Protein AF-0000000069867790 (afdb_homodimer)

pLDDT: mean 96.67, std 2.91, range [87.06, 98.94]

Foldseek 3Di:
DDPVLLVLLLVLLVLLLVQLCCQAVVVLDPVVCVVQVNDSVVSPDPVNSVVSNVVSVVSNVLSVQSVCLCPPDPNNLVSNLVSLVVQQVVQVVCCVPGNVCSNCSGNVSSVVSNVVSVD/DDPVLLVLLLVLLVLLLVQLCCQAVVVLDPVNCVVQVNDSVVSPDPVNSVVSNVVSVVSNVLSVQSVCLCPPDPNNLVSNLVSLVVQQVVQVVCCVPGNVCSNCSGNVSSVVSNVVSVD

Nearest PDB structures (foldseek):
  8e12-assembly1_C  TM=3.110E-01  e=3.728E+00  synthetic construct
  6xr1-assembly1_A  TM=2.669E-01  e=6.139E+00  synthetic construct
  8e12-assembly1_C  TM=3.112E-01  e=3.260E+00  synthetic construct
  6xr1-assembly1_A  TM=2.671E-01  e=4.853E+00  synthetic construct

Structure (mmCIF, N/CA/C/O backbone):
data_AF-0000000069867790-model_v1
#
loop_
_entity.id
_entity.type
_entity.pdbx_description
1 polymer 'Membrane protein, putative'
#
loop_
_atom_site.group_PDB
_atom_site.id
_atom_site.type_symbol
_atom_site.label_atom_id
_atom_site.label_alt_id
_atom_site.label_comp_id
_atom_site.label_asym_id
_atom_site.label_entity_id
_atom_site.label_seq_id
_atom_site.pdbx_PDB_ins_code
_atom_site.Cartn_x
_atom_site.Cartn_y
_atom_site.Cartn_z
_atom_site.occupancy
_atom_site.B_iso_or_equiv
_atom_site.auth_seq_id
_atom_site.auth_comp_id
_atom_site.auth_asym_id
_atom_site.auth_atom_id
_atom_site.pdbx_PDB_model_num
ATOM 1 N N . MET A 1 1 ? -11.719 -21.547 -5.266 1 91.75 1 MET A N 1
ATOM 2 C CA . MET A 1 1 ? -12.32 -20.719 -4.227 1 91.75 1 MET A CA 1
ATOM 3 C C . MET A 1 1 ? -13.836 -20.891 -4.203 1 91.75 1 MET A C 1
ATOM 5 O O . MET A 1 1 ? -14.469 -21 -5.258 1 91.75 1 MET A O 1
ATOM 9 N N . THR A 1 2 ? -14.391 -20.953 -3.018 1 96.12 2 THR A N 1
ATOM 10 C CA . THR A 1 2 ? -15.836 -21.109 -2.904 1 96.12 2 THR A CA 1
ATOM 11 C C . THR A 1 2 ? -16.547 -19.828 -3.316 1 96.12 2 THR A C 1
ATOM 13 O O . THR A 1 2 ? -15.93 -18.766 -3.428 1 96.12 2 THR A O 1
ATOM 16 N N . LEU A 1 3 ? -17.797 -19.984 -3.57 1 97.25 3 LEU A N 1
ATOM 17 C CA . LEU A 1 3 ? -18.594 -18.828 -3.945 1 97.25 3 LEU A CA 1
ATOM 18 C C . LEU A 1 3 ? -18.609 -17.797 -2.824 1 97.25 3 LEU A C 1
ATOM 20 O O . LEU A 1 3 ? -18.5 -16.594 -3.076 1 97.25 3 LEU A O 1
ATOM 24 N N . ILE A 1 4 ? -18.781 -18.25 -1.578 1 97.62 4 ILE A N 1
ATOM 25 C CA . ILE A 1 4 ? -18.844 -17.359 -0.428 1 97.62 4 ILE A CA 1
ATOM 26 C C . ILE A 1 4 ? -17.516 -16.594 -0.317 1 97.62 4 ILE A C 1
ATOM 28 O O . ILE A 1 4 ? -17.516 -15.375 -0.094 1 97.62 4 ILE A O 1
ATOM 32 N N . SER A 1 5 ? -16.359 -17.312 -0.462 1 98.38 5 SER A N 1
ATOM 33 C CA . SER A 1 5 ? -15.07 -16.641 -0.399 1 98.38 5 SER A CA 1
ATOM 34 C C . SER A 1 5 ? -14.922 -15.625 -1.523 1 98.38 5 SER A C 1
ATOM 36 O O . SER A 1 5 ? -14.398 -14.523 -1.31 1 98.38 5 SER A O 1
ATOM 38 N N . THR A 1 6 ? -15.422 -16.016 -2.689 1 98.69 6 THR A N 1
ATOM 39 C CA . THR A 1 6 ? -15.344 -15.117 -3.838 1 98.69 6 THR A CA 1
ATOM 40 C C . THR A 1 6 ? -16.141 -13.836 -3.576 1 98.69 6 THR A C 1
ATOM 42 O O . THR A 1 6 ? -15.656 -12.742 -3.859 1 98.69 6 THR A O 1
ATOM 45 N N . ILE A 1 7 ? -17.281 -13.984 -3.047 1 98.75 7 ILE A N 1
ATOM 46 C CA . ILE A 1 7 ? -18.141 -12.844 -2.748 1 98.75 7 ILE A CA 1
ATOM 47 C C . ILE A 1 7 ? -17.484 -11.969 -1.676 1 98.75 7 ILE A C 1
ATOM 49 O O . ILE A 1 7 ? -17.422 -10.75 -1.811 1 98.75 7 ILE A O 1
ATOM 53 N N . LEU A 1 8 ? -16.984 -12.602 -0.625 1 98.75 8 LEU A N 1
ATOM 54 C CA . LEU A 1 8 ? -16.359 -11.867 0.471 1 98.75 8 LEU A CA 1
ATOM 55 C C . LEU A 1 8 ? -15.141 -11.086 -0.018 1 98.75 8 LEU A C 1
ATOM 57 O O . LEU A 1 8 ? -14.984 -9.906 0.312 1 98.75 8 LEU A O 1
ATOM 61 N N . VAL A 1 9 ? -14.297 -11.703 -0.807 1 98.88 9 VAL A N 1
ATOM 62 C CA . VAL A 1 9 ? -13.102 -11.031 -1.307 1 98.88 9 VAL A CA 1
ATOM 63 C C . VAL A 1 9 ? -13.508 -9.891 -2.234 1 98.88 9 VAL A C 1
ATOM 65 O O . VAL A 1 9 ? -12.891 -8.82 -2.211 1 98.88 9 VAL A O 1
ATOM 68 N N . THR A 1 10 ? -14.562 -10.102 -3.02 1 98.94 10 THR A N 1
ATOM 69 C CA . THR A 1 10 ? -15.055 -9.039 -3.891 1 98.94 10 THR A CA 1
ATOM 70 C C . THR A 1 10 ? -15.555 -7.859 -3.068 1 98.94 10 THR A C 1
ATOM 72 O O . THR A 1 10 ? -15.328 -6.703 -3.432 1 98.94 10 THR A O 1
ATOM 75 N N . LEU A 1 11 ? -16.188 -8.141 -1.947 1 98.81 11 LEU A N 1
ATOM 76 C CA . LEU A 1 11 ? -16.672 -7.078 -1.066 1 98.81 11 LEU A CA 1
ATOM 77 C C . LEU A 1 11 ? -15.5 -6.328 -0.437 1 98.81 11 LEU A C 1
ATOM 79 O O . LEU A 1 11 ? -15.57 -5.113 -0.235 1 98.81 11 LEU A O 1
ATOM 83 N N . VAL A 1 12 ? -14.453 -7.031 -0.09 1 98.88 12 VAL A N 1
ATOM 84 C CA . VAL A 1 12 ? -13.258 -6.363 0.409 1 98.88 12 VAL A CA 1
ATOM 85 C C . VAL A 1 12 ? -12.711 -5.418 -0.656 1 98.88 12 VAL A C 1
ATOM 87 O O . VAL A 1 12 ? -12.336 -4.281 -0.352 1 98.88 12 VAL A O 1
ATOM 90 N N . ALA A 1 13 ? -12.711 -5.883 -1.913 1 98.94 13 ALA A N 1
ATOM 91 C CA . ALA A 1 13 ? -12.234 -5.023 -2.996 1 98.94 13 ALA A CA 1
ATOM 92 C C . ALA A 1 13 ? -13.078 -3.758 -3.1 1 98.94 13 ALA A C 1
ATOM 94 O O . ALA A 1 13 ? -12.547 -2.654 -3.227 1 98.94 13 ALA A O 1
ATOM 95 N N . VAL A 1 14 ? -14.367 -3.906 -3.002 1 98.81 14 VAL A N 1
ATOM 96 C CA . VAL A 1 14 ? -15.273 -2.768 -3.064 1 98.81 14 VAL A CA 1
ATOM 97 C C . VAL A 1 14 ? -14.992 -1.813 -1.907 1 98.81 14 VAL A C 1
ATOM 99 O O . VAL A 1 14 ? -14.977 -0.594 -2.09 1 98.81 14 VAL A O 1
ATOM 102 N N . GLU A 1 15 ? -14.82 -2.355 -0.759 1 98.56 15 GLU A N 1
ATOM 103 C CA . GLU A 1 15 ? -14.469 -1.553 0.408 1 98.56 15 GLU A CA 1
ATOM 104 C C . GLU A 1 15 ? -13.203 -0.734 0.152 1 98.56 15 GLU A C 1
ATOM 106 O O . GLU A 1 15 ? -13.148 0.449 0.491 1 98.56 15 GLU A O 1
ATOM 111 N N . PHE A 1 16 ? -12.242 -1.275 -0.479 1 98.81 16 PHE A N 1
ATOM 112 C CA . PHE A 1 16 ? -10.969 -0.598 -0.684 1 98.81 16 PHE A CA 1
ATOM 113 C C . PHE A 1 16 ? -11.078 0.423 -1.811 1 98.81 16 PHE A C 1
ATOM 115 O O . PHE A 1 16 ? -10.391 1.449 -1.79 1 98.81 16 PHE A O 1
ATOM 122 N N . PHE A 1 17 ? -11.938 0.194 -2.783 1 98.81 17 PHE A N 1
ATOM 123 C CA . PHE A 1 17 ? -12.219 1.241 -3.758 1 98.81 17 PHE A CA 1
ATOM 124 C C . PHE A 1 17 ? -12.922 2.42 -3.098 1 98.81 17 PHE A C 1
ATOM 126 O O . PHE A 1 17 ? -12.688 3.574 -3.457 1 98.81 17 PHE A O 1
ATOM 133 N N . TYR A 1 18 ? -13.781 2.107 -2.15 1 98.5 18 TYR A N 1
ATOM 134 C CA . TYR A 1 18 ? -14.453 3.178 -1.422 1 98.5 18 TYR A CA 1
ATOM 135 C C . TYR A 1 18 ? -13.461 3.979 -0.588 1 98.5 18 TYR A C 1
ATOM 137 O O . TYR A 1 18 ? -13.508 5.211 -0.563 1 98.5 18 TYR A O 1
ATOM 145 N N . ILE A 1 19 ? -12.562 3.254 0.035 1 97.5 19 ILE A N 1
ATOM 146 C CA . ILE A 1 19 ? -11.539 3.91 0.84 1 97.5 19 ILE A CA 1
ATOM 147 C C . ILE A 1 19 ? -10.656 4.773 -0.055 1 97.5 19 ILE A C 1
ATOM 149 O O . ILE A 1 19 ? -10.312 5.902 0.304 1 97.5 19 ILE A O 1
ATOM 153 N N . MET A 1 20 ? -10.32 4.258 -1.171 1 98.62 20 MET A N 1
ATOM 154 C CA . MET A 1 20 ? -9.562 5.059 -2.125 1 98.62 20 MET A CA 1
ATOM 155 C C . MET A 1 20 ? -10.336 6.312 -2.521 1 98.62 20 MET A C 1
ATOM 157 O O . MET A 1 20 ? -9.766 7.398 -2.627 1 98.62 20 MET A O 1
ATOM 161 N N . TYR A 1 21 ? -11.648 6.164 -2.787 1 98.69 21 TYR A N 1
ATOM 162 C CA . TYR A 1 21 ? -12.484 7.305 -3.135 1 98.69 21 TYR A CA 1
ATOM 163 C C . TYR A 1 21 ? -12.422 8.375 -2.055 1 98.69 21 TYR A C 1
ATOM 165 O O . TYR A 1 21 ? -12.227 9.555 -2.355 1 98.69 21 TYR A O 1
ATOM 173 N N . LEU A 1 22 ? -12.516 8.031 -0.839 1 97.56 22 LEU A N 1
ATOM 174 C CA . LEU A 1 22 ? -12.484 8.977 0.27 1 97.56 22 LEU A CA 1
ATOM 175 C C . LEU A 1 22 ? -11.117 9.648 0.377 1 97.56 22 LEU A C 1
ATOM 177 O O . LEU A 1 22 ? -11.031 10.867 0.522 1 97.56 22 LEU A O 1
ATOM 181 N N . GLU A 1 23 ? -10.055 8.859 0.22 1 97.75 23 GLU A N 1
ATOM 182 C CA . GLU A 1 23 ? -8.703 9.359 0.46 1 97.75 23 GLU A CA 1
ATOM 183 C C . GLU A 1 23 ? -8.195 10.164 -0.729 1 97.75 23 GLU A C 1
ATOM 185 O O . GLU A 1 23 ? -7.527 11.188 -0.55 1 97.75 23 GLU A O 1
ATOM 190 N N . THR A 1 24 ? -8.57 9.734 -1.915 1 98.31 24 THR A N 1
ATOM 191 C CA . THR A 1 24 ? -7.914 10.281 -3.094 1 98.31 24 THR A CA 1
ATOM 192 C C . THR A 1 24 ? -8.828 11.281 -3.807 1 98.31 24 THR A C 1
ATOM 194 O O . THR A 1 24 ? -8.352 12.281 -4.355 1 98.31 24 THR A O 1
ATOM 197 N N . ILE A 1 25 ? -10.125 11.023 -3.797 1 98.44 25 ILE A N 1
ATOM 198 C CA . ILE A 1 25 ? -11.031 11.836 -4.598 1 98.44 25 ILE A CA 1
ATOM 199 C C . ILE A 1 25 ? -11.625 12.945 -3.734 1 98.44 25 ILE A C 1
ATOM 201 O O . ILE A 1 25 ? -11.688 14.102 -4.16 1 98.44 25 ILE A O 1
ATOM 205 N N . VAL A 1 26 ? -12.039 12.672 -2.488 1 98.19 26 VAL A N 1
ATOM 206 C CA . VAL A 1 26 ? -12.641 13.688 -1.629 1 98.19 26 VAL A CA 1
ATOM 207 C C . VAL A 1 26 ? -11.961 13.68 -0.263 1 98.19 26 VAL A C 1
ATOM 209 O O . VAL A 1 26 ? -12.625 13.602 0.771 1 98.19 26 VAL A O 1
ATOM 212 N N . PRO A 1 27 ? -10.664 13.891 -0.237 1 97 27 PRO A N 1
ATOM 213 C CA . PRO A 1 27 ? -9.891 13.727 0.995 1 97 27 PRO A CA 1
ATOM 214 C C . PRO A 1 27 ? -10.273 14.734 2.074 1 97 27 PRO A C 1
ATOM 216 O O . PRO A 1 27 ? -9.969 14.531 3.252 1 97 27 PRO A O 1
ATOM 219 N N . THR A 1 28 ? -11.047 15.812 1.771 1 97.44 28 THR A N 1
ATOM 220 C CA . THR A 1 28 ? -11.344 16.844 2.756 1 97.44 28 THR A CA 1
ATOM 221 C C . THR A 1 28 ? -12.828 16.875 3.096 1 97.44 28 THR A C 1
ATOM 223 O O . THR A 1 28 ? -13.312 17.812 3.732 1 97.44 28 THR A O 1
ATOM 226 N N . SER A 1 29 ? -13.484 15.891 2.699 1 97.06 29 SER A N 1
ATOM 227 C CA . SER A 1 29 ? -14.93 15.844 2.92 1 97.06 29 SER A CA 1
ATOM 228 C C . SER A 1 29 ? -15.258 15.555 4.379 1 97.06 29 SER A C 1
ATOM 230 O O . SER A 1 29 ? -14.398 15.078 5.129 1 97.06 29 SER A O 1
ATOM 232 N N . GLU A 1 30 ? -16.516 15.812 4.746 1 96.88 30 GLU A N 1
ATOM 233 C CA . GLU A 1 30 ? -17 15.484 6.086 1 96.88 30 GLU A CA 1
ATOM 234 C C . GLU A 1 30 ? -16.984 13.977 6.324 1 96.88 30 GLU A C 1
ATOM 236 O O . GLU A 1 30 ? -16.688 13.523 7.434 1 96.88 30 GLU A O 1
ATOM 241 N N . THR A 1 31 ? -17.297 13.258 5.305 1 96.12 31 THR A N 1
ATOM 242 C CA . THR A 1 31 ? -17.312 11.805 5.422 1 96.12 31 THR A CA 1
ATOM 243 C C . THR A 1 31 ? -15.898 11.281 5.695 1 96.12 31 THR A C 1
ATOM 245 O O . THR A 1 31 ? -15.711 10.43 6.57 1 96.12 31 THR A O 1
ATOM 248 N N . THR A 1 32 ? -14.93 11.797 4.902 1 95.62 32 THR A N 1
ATOM 249 C CA . THR A 1 32 ? -13.547 11.391 5.121 1 95.62 32 THR A CA 1
ATOM 250 C C . THR A 1 32 ? -13.109 11.711 6.551 1 95.62 32 THR A C 1
ATOM 252 O O . THR A 1 32 ? -12.516 10.867 7.223 1 95.62 32 THR A O 1
ATOM 255 N N . SER A 1 33 ? -13.422 12.914 7 1 95.81 33 SER A N 1
ATOM 256 C CA . SER A 1 33 ? -13.109 13.344 8.359 1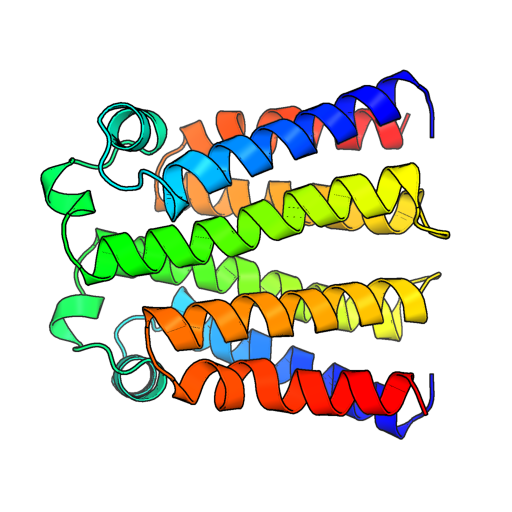 95.81 33 SER A CA 1
ATOM 257 C C . SER A 1 33 ? -13.703 12.383 9.391 1 95.81 33 SER A C 1
ATOM 259 O O . SER A 1 33 ? -13.023 11.984 10.336 1 95.81 33 SER A O 1
ATOM 261 N N . ARG A 1 34 ? -14.875 11.961 9.188 1 93.31 34 ARG A N 1
ATOM 262 C CA . ARG A 1 34 ? -15.57 11.094 10.133 1 93.31 34 ARG A CA 1
ATOM 263 C C . ARG A 1 34 ? -14.984 9.688 10.125 1 93.31 34 ARG A C 1
ATOM 265 O O . ARG A 1 34 ? -14.719 9.109 11.18 1 93.31 34 ARG A O 1
ATOM 272 N N . VAL A 1 35 ? -14.734 9.203 8.969 1 90.88 35 VAL A N 1
ATOM 273 C CA . VAL A 1 35 ? -14.297 7.824 8.805 1 90.88 35 VAL A CA 1
ATOM 274 C C . VAL A 1 35 ? -12.883 7.656 9.359 1 90.88 35 VAL A C 1
ATOM 276 O O . VAL A 1 35 ? -12.57 6.652 10 1 90.88 35 VAL A O 1
ATOM 279 N N . PHE A 1 36 ? -12.094 8.672 9.148 1 91.5 36 PHE A N 1
ATOM 280 C CA . PHE A 1 36 ? -10.695 8.523 9.531 1 91.5 36 PHE A CA 1
ATOM 281 C C . PHE A 1 36 ? -10.406 9.273 10.828 1 91.5 36 PHE A C 1
ATOM 283 O O . PHE A 1 36 ? -9.266 9.281 11.305 1 91.5 36 PHE A O 1
ATOM 290 N N . LYS A 1 37 ? -11.445 9.945 11.312 1 91.62 37 LYS A N 1
ATOM 291 C CA . LYS A 1 37 ? -11.344 10.664 12.578 1 91.62 37 LYS A CA 1
ATOM 292 C C . LYS A 1 37 ? -10.227 11.703 12.539 1 91.62 37 LYS A C 1
ATOM 294 O O . LYS A 1 37 ? -9.383 11.75 13.438 1 91.62 37 LYS A O 1
ATOM 299 N N . MET A 1 38 ? -10.18 12.453 11.516 1 92.06 38 MET A N 1
ATOM 300 C CA . MET A 1 38 ? -9.25 13.562 11.336 1 92.06 38 MET A CA 1
ATOM 301 C C . MET A 1 38 ? -10 14.875 11.109 1 92.06 38 MET A C 1
ATOM 303 O O . MET A 1 38 ? -10.977 14.906 10.352 1 92.06 38 MET A O 1
ATOM 307 N N . ASP A 1 39 ? -9.57 15.852 11.844 1 94.44 39 ASP A N 1
ATOM 308 C CA . ASP A 1 39 ? -10.227 17.156 11.695 1 94.44 39 ASP A CA 1
ATOM 309 C C . ASP A 1 39 ? -10.156 17.641 10.25 1 94.44 39 ASP A C 1
ATOM 311 O O . ASP A 1 39 ? -9.125 17.5 9.586 1 94.44 39 ASP A O 1
ATOM 315 N N . ARG A 1 40 ? -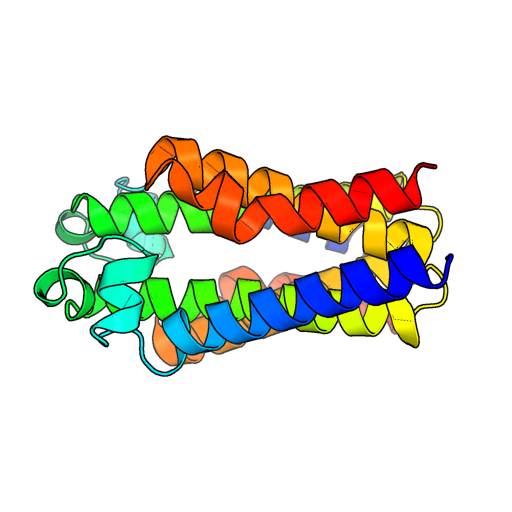11.133 18.25 9.812 1 95.25 40 ARG A N 1
ATOM 316 C CA . ARG A 1 40 ? -11.203 18.734 8.438 1 95.25 40 ARG A CA 1
ATOM 317 C C . ARG A 1 40 ? -10.117 19.766 8.156 1 95.25 40 ARG A C 1
ATOM 319 O O . ARG A 1 40 ? -9.57 19.812 7.051 1 95.25 40 ARG A O 1
ATOM 326 N N . GLN A 1 41 ? -9.898 20.562 9.133 1 95.62 41 GLN A N 1
ATOM 327 C CA . GLN A 1 41 ? -8.844 21.562 8.969 1 95.62 41 GLN A CA 1
ATOM 328 C C . GLN A 1 41 ? -7.492 20.891 8.75 1 95.62 41 GLN A C 1
ATOM 330 O O . GLN A 1 41 ? -6.688 21.359 7.938 1 95.62 41 GLN A O 1
ATOM 335 N N . GLU A 1 42 ? -7.309 19.859 9.453 1 95.56 42 GLU A N 1
ATOM 336 C CA . GLU A 1 42 ? -6.074 19.094 9.289 1 95.56 42 GLU A CA 1
ATOM 337 C C . GLU A 1 42 ? -6.004 18.438 7.914 1 95.56 42 GLU A C 1
ATOM 339 O O . GLU A 1 42 ? -4.949 18.422 7.281 1 95.56 42 GLU A O 1
ATOM 344 N N . LEU A 1 43 ? -7.094 17.906 7.453 1 96.19 43 LEU A N 1
ATOM 345 C CA . LEU A 1 43 ? -7.164 17.25 6.156 1 96.19 43 LEU A CA 1
ATOM 346 C C . LEU A 1 43 ? -6.871 18.234 5.023 1 96.19 43 LEU A C 1
ATOM 348 O O . LEU A 1 43 ? -6.453 17.828 3.938 1 96.19 43 LEU A O 1
ATOM 352 N N . GLN A 1 44 ? -7.039 19.484 5.289 1 96.56 44 GLN A N 1
ATOM 353 C CA . GLN A 1 44 ? -6.867 20.5 4.258 1 96.56 44 GLN A CA 1
ATOM 354 C C . GLN A 1 44 ? -5.406 20.922 4.141 1 96.56 44 GLN A C 1
ATOM 356 O O . GLN A 1 44 ? -5.02 21.578 3.168 1 96.56 44 GLN A O 1
ATOM 361 N N . AR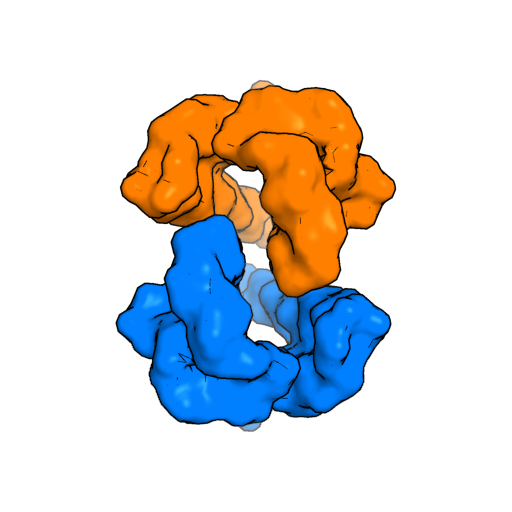G A 1 45 ? -4.656 20.531 5.098 1 95.12 45 ARG A N 1
ATOM 362 C CA . ARG A 1 45 ? -3.229 20.812 4.984 1 95.12 45 ARG A CA 1
ATOM 363 C C . ARG A 1 45 ? -2.623 20.078 3.785 1 95.12 45 ARG A C 1
ATOM 365 O O . ARG A 1 45 ? -2.859 18.891 3.588 1 95.12 45 ARG A O 1
ATOM 372 N N . LYS A 1 46 ? -1.82 20.766 3.086 1 95.12 46 LYS A N 1
ATOM 373 C CA . LYS A 1 46 ? -1.336 20.266 1.8 1 95.12 46 LYS A CA 1
ATOM 374 C C . LYS A 1 46 ? -0.584 18.953 1.961 1 95.12 46 LYS A C 1
ATOM 376 O O . LYS A 1 46 ? -0.814 18 1.207 1 95.12 46 LYS A O 1
ATOM 381 N N . SER A 1 47 ? 0.293 18.828 2.938 1 95.06 47 SER A N 1
ATOM 382 C CA . SER A 1 47 ? 1.066 17.609 3.15 1 95.06 47 SER A CA 1
ATOM 383 C C . SER A 1 47 ? 0.166 16.453 3.555 1 95.06 47 SER A C 1
ATOM 385 O O . SER A 1 47 ? 0.344 15.328 3.08 1 95.06 47 SER A O 1
ATOM 387 N N . VAL A 1 48 ? -0.808 16.766 4.355 1 96.44 48 VAL A N 1
ATOM 388 C CA . VAL A 1 48 ? -1.712 15.727 4.84 1 96.44 48 VAL A CA 1
ATOM 389 C C . VAL A 1 48 ? -2.568 15.211 3.684 1 96.44 48 VAL A C 1
ATOM 391 O O . VAL A 1 48 ? -2.674 14 3.475 1 96.44 48 VAL A O 1
ATOM 394 N N . THR A 1 49 ? -3.07 16.141 2.93 1 96.81 49 THR A N 1
ATOM 395 C CA . THR A 1 49 ? -3.92 15.758 1.809 1 96.81 49 THR A CA 1
ATOM 396 C C . THR A 1 49 ? -3.129 14.953 0.785 1 96.81 49 THR A C 1
ATOM 398 O O . THR A 1 49 ? -3.627 13.961 0.249 1 96.81 49 THR A O 1
ATOM 401 N N . THR A 1 50 ? -1.953 15.344 0.535 1 95.94 50 THR A N 1
ATOM 402 C CA . THR A 1 50 ? -1.113 14.641 -0.43 1 95.94 50 THR A CA 1
ATOM 403 C C . THR A 1 50 ? -0.816 13.219 0.045 1 95.94 50 THR A C 1
ATOM 405 O O . THR A 1 50 ? -0.917 12.266 -0.73 1 95.94 50 THR A O 1
ATOM 408 N N . LEU A 1 51 ? -0.465 13.109 1.324 1 95.5 51 LEU A N 1
ATOM 409 C CA . LEU A 1 51 ? -0.178 11.789 1.879 1 95.5 51 LEU A CA 1
ATOM 410 C C . LEU A 1 51 ? -1.425 10.906 1.867 1 95.5 51 LEU A C 1
ATOM 412 O O . LEU A 1 51 ? -1.34 9.703 1.609 1 95.5 51 LEU A O 1
ATOM 416 N N . PHE A 1 52 ? -2.553 11.555 2.094 1 96.12 52 PHE A N 1
ATOM 417 C CA . PHE A 1 52 ? -3.818 10.828 2.057 1 96.12 52 PHE A CA 1
ATOM 418 C C . PHE A 1 52 ? -4.121 10.336 0.647 1 96.12 52 PHE A C 1
ATOM 420 O O . PHE A 1 52 ? -4.512 9.18 0.459 1 96.12 52 PHE A O 1
ATOM 427 N N . LYS A 1 53 ? -3.945 11.195 -0.247 1 97 53 LYS A N 1
ATOM 428 C CA . LYS A 1 53 ? -4.195 10.828 -1.637 1 97 53 LYS A CA 1
ATOM 429 C C . LYS A 1 53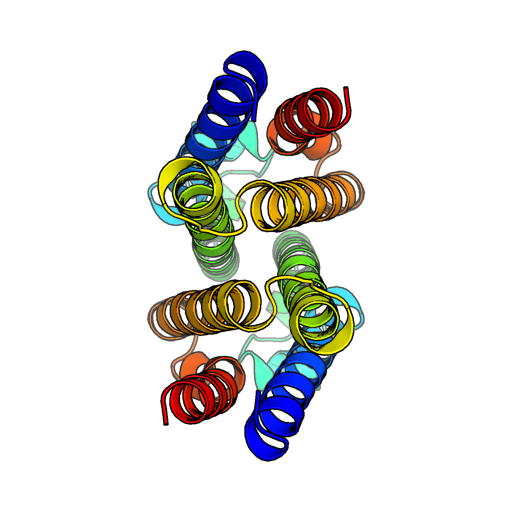 ? -3.289 9.68 -2.074 1 97 53 LYS A C 1
ATOM 431 O O . LYS A 1 53 ? -3.738 8.742 -2.742 1 97 53 LYS A O 1
ATOM 436 N N . ASN A 1 54 ? -2.035 9.742 -1.645 1 96.94 54 ASN A N 1
ATOM 437 C CA . ASN A 1 54 ? -1.09 8.68 -1.968 1 96.94 54 ASN A CA 1
ATOM 438 C C . ASN A 1 54 ? -1.501 7.355 -1.333 1 96.94 54 ASN A C 1
ATOM 440 O O . ASN A 1 54 ? -1.467 6.309 -1.987 1 96.94 54 ASN A O 1
ATOM 444 N N . GLN A 1 55 ? -1.901 7.371 -0.14 1 97.19 55 GLN A N 1
ATOM 445 C CA . GLN A 1 55 ? -2.361 6.176 0.558 1 97.19 55 GLN A CA 1
ATOM 446 C C . GLN A 1 55 ? -3.592 5.582 -0.122 1 97.19 55 GLN A C 1
ATOM 448 O O . GLN A 1 55 ? -3.758 4.363 -0.161 1 97.19 55 GLN A O 1
ATOM 453 N N . GLY A 1 56 ? -4.414 6.48 -0.579 1 98.12 56 GLY A N 1
ATOM 454 C CA . GLY A 1 56 ? -5.574 6.027 -1.331 1 98.12 56 GLY A CA 1
ATOM 455 C C . GLY A 1 56 ? -5.207 5.215 -2.557 1 98.12 56 GLY A C 1
ATOM 456 O O . GLY A 1 56 ? -5.891 4.242 -2.889 1 98.12 56 GLY A O 1
ATOM 457 N N . ILE A 1 57 ? -4.176 5.586 -3.146 1 98.56 57 ILE A N 1
ATOM 458 C CA . ILE A 1 57 ? -3.738 4.871 -4.34 1 98.56 57 ILE A CA 1
ATOM 459 C C . ILE A 1 57 ? -3.252 3.475 -3.953 1 98.56 57 ILE A C 1
ATOM 461 O O . ILE A 1 57 ? -3.551 2.494 -4.641 1 98.56 57 ILE A O 1
ATOM 465 N N . TYR A 1 58 ? -2.492 3.334 -2.83 1 98.62 58 TYR A N 1
ATOM 466 C CA . TYR A 1 58 ? -2.156 2.008 -2.324 1 98.62 58 TYR A CA 1
ATOM 467 C C . TYR A 1 58 ? -3.408 1.155 -2.158 1 98.62 58 TYR A C 1
ATOM 469 O O . TYR A 1 58 ? -3.469 0.027 -2.652 1 98.62 58 TYR A O 1
ATOM 477 N N . ASN A 1 59 ? -4.398 1.755 -1.541 1 98.62 59 ASN A N 1
ATOM 478 C CA . ASN A 1 59 ? -5.621 1.023 -1.225 1 98.62 59 ASN A CA 1
ATOM 479 C C . ASN A 1 59 ? -6.398 0.657 -2.484 1 98.62 59 ASN A C 1
ATOM 481 O O . ASN A 1 59 ? -6.938 -0.446 -2.588 1 98.62 59 ASN A O 1
ATOM 485 N N . GLY A 1 60 ? -6.469 1.576 -3.418 1 98.81 60 GLY A N 1
ATOM 486 C CA . GLY A 1 60 ? -7.125 1.277 -4.68 1 98.81 60 GLY A CA 1
ATOM 487 C C . GLY A 1 60 ? -6.473 0.133 -5.434 1 98.81 60 GLY A C 1
ATOM 488 O O . GLY A 1 60 ? -7.164 -0.716 -6.004 1 98.81 60 GLY A O 1
ATOM 489 N N . LEU A 1 61 ? -5.18 0.12 -5.418 1 98.88 61 LEU A N 1
ATOM 490 C CA . LEU A 1 61 ? -4.449 -0.926 -6.129 1 98.88 61 LEU A CA 1
ATOM 491 C C . LEU A 1 61 ? -4.582 -2.264 -5.41 1 98.88 61 LEU A C 1
ATOM 493 O O . LEU A 1 61 ? -4.586 -3.318 -6.047 1 98.88 61 LEU A O 1
ATOM 497 N N . ILE A 1 62 ? -4.73 -2.227 -4.055 1 98.88 62 ILE A N 1
ATOM 498 C CA . ILE A 1 62 ? -5.086 -3.438 -3.324 1 98.88 62 ILE A CA 1
ATOM 499 C C . ILE A 1 62 ? -6.438 -3.953 -3.807 1 98.88 62 ILE A C 1
ATOM 501 O O . ILE A 1 62 ? -6.59 -5.145 -4.09 1 98.88 62 ILE A O 1
ATOM 505 N N . GLY A 1 63 ? -7.422 -3.047 -3.912 1 98.88 63 GLY A N 1
ATOM 506 C CA . GLY A 1 63 ? -8.727 -3.441 -4.43 1 98.88 63 GLY A CA 1
ATOM 507 C C . GLY A 1 63 ? -8.656 -4.047 -5.816 1 98.88 63 GLY A C 1
ATOM 508 O O . GLY A 1 63 ? -9.219 -5.117 -6.062 1 98.88 63 GLY A O 1
ATOM 509 N N . ALA A 1 64 ? -7.953 -3.373 -6.703 1 98.88 64 ALA A N 1
ATOM 510 C CA . ALA A 1 64 ? -7.773 -3.883 -8.062 1 98.88 64 ALA A CA 1
ATOM 511 C C . ALA A 1 64 ? -7.059 -5.234 -8.047 1 98.88 64 ALA A C 1
ATOM 513 O O . ALA A 1 64 ? -7.391 -6.121 -8.836 1 98.88 64 ALA A O 1
ATOM 514 N N . GLY A 1 65 ? -6.094 -5.367 -7.156 1 98.88 65 GLY A N 1
ATOM 515 C CA . GLY A 1 65 ? -5.387 -6.629 -7.004 1 98.88 65 GLY A CA 1
ATOM 516 C C . GLY A 1 65 ? -6.285 -7.766 -6.555 1 98.88 65 GLY A C 1
ATOM 517 O O . GLY A 1 65 ? -6.148 -8.898 -7.023 1 98.88 65 GLY A O 1
ATOM 518 N N . LEU A 1 66 ? -7.156 -7.434 -5.676 1 98.94 66 LEU A N 1
ATOM 519 C CA . LEU A 1 66 ? -8.086 -8.453 -5.211 1 98.94 66 LEU A CA 1
ATOM 520 C C . LEU A 1 66 ? -9.016 -8.898 -6.336 1 98.94 66 LEU A C 1
ATOM 522 O O . LEU A 1 66 ? -9.289 -10.094 -6.492 1 98.94 66 LEU A O 1
ATOM 526 N N . ILE A 1 67 ? -9.5 -7.949 -7.129 1 98.94 67 ILE A N 1
ATOM 527 C CA . ILE A 1 67 ? -10.32 -8.297 -8.281 1 98.94 67 ILE A CA 1
ATOM 528 C C . ILE A 1 67 ? -9.516 -9.164 -9.25 1 98.94 67 ILE A C 1
ATOM 530 O O . ILE A 1 67 ? -10 -10.203 -9.703 1 98.94 67 ILE A O 1
ATOM 534 N N . TYR A 1 68 ? -8.336 -8.773 -9.531 1 98.94 68 TYR A N 1
ATOM 535 C CA . TYR A 1 68 ? -7.473 -9.539 -10.422 1 98.94 68 TYR A CA 1
ATOM 536 C C . TYR A 1 68 ? -7.246 -10.945 -9.875 1 98.94 68 TYR A C 1
ATOM 538 O O . TYR A 1 68 ? -7.336 -11.93 -10.617 1 98.94 68 TYR A O 1
ATOM 546 N N . SER A 1 69 ? -6.91 -11.016 -8.562 1 98.81 69 SER A N 1
ATOM 547 C CA . SER A 1 69 ? -6.566 -12.289 -7.949 1 98.81 69 SER A CA 1
ATOM 548 C C . SER A 1 69 ? -7.727 -13.281 -8.039 1 98.81 69 SER A C 1
ATOM 550 O O . SER A 1 69 ? -7.52 -14.469 -8.297 1 98.81 69 SER A O 1
ATOM 552 N N . VAL A 1 70 ? -8.938 -12.797 -7.91 1 98.62 70 VAL A N 1
ATOM 553 C CA . VAL A 1 70 ? -10.094 -13.672 -7.801 1 98.62 70 VAL A CA 1
ATOM 554 C C . VAL A 1 70 ? -10.594 -14.047 -9.195 1 98.62 70 VAL A C 1
ATOM 556 O O . VAL A 1 70 ? -11.008 -15.188 -9.43 1 98.62 70 VAL A O 1
ATOM 559 N N . TYR A 1 71 ? -10.461 -13.148 -10.133 1 98.62 71 TYR A N 1
ATOM 560 C CA . TYR A 1 71 ? -11.203 -13.367 -11.367 1 98.62 71 TYR A CA 1
ATOM 561 C C . TYR A 1 71 ? -10.266 -13.617 -12.539 1 98.62 71 TYR A C 1
ATOM 563 O O . TYR A 1 71 ? -10.68 -14.125 -13.578 1 98.62 71 TYR A O 1
ATOM 571 N N . PHE A 1 72 ? -9.016 -13.305 -12.445 1 98.62 72 PHE A N 1
ATOM 572 C CA . PHE A 1 72 ? -8.172 -13.344 -13.641 1 98.62 72 PHE A CA 1
ATOM 573 C C . PHE A 1 72 ? -6.871 -14.086 -13.359 1 98.62 72 PHE A C 1
ATOM 575 O O . PHE A 1 72 ? -6.258 -14.641 -14.273 1 98.62 72 PHE A O 1
ATOM 582 N N . ALA A 1 73 ? -6.422 -14.125 -12.109 1 98.38 73 ALA A N 1
ATOM 583 C CA . ALA A 1 73 ? -5.109 -14.672 -11.781 1 98.38 73 ALA A CA 1
ATOM 584 C C . ALA A 1 73 ? -5.09 -16.188 -11.953 1 98.38 73 ALA A C 1
ATOM 586 O O . ALA A 1 73 ? -6.102 -16.859 -11.734 1 98.38 73 ALA A O 1
ATOM 587 N N . GLN A 1 74 ? -3.977 -16.734 -12.359 1 98.25 74 GLN A N 1
ATOM 588 C CA . GLN A 1 74 ? -3.77 -18.172 -12.336 1 98.25 74 GLN A CA 1
ATOM 589 C C . GLN A 1 74 ? -3.609 -18.688 -10.906 1 98.25 74 GLN A C 1
ATOM 591 O O . GLN A 1 74 ? -4.16 -19.734 -10.555 1 98.25 74 GLN A O 1
ATOM 596 N N . ALA A 1 75 ? -2.863 -17.938 -10.055 1 98 75 ALA A N 1
ATOM 597 C CA . ALA A 1 75 ? -2.635 -18.297 -8.656 1 98 75 ALA A CA 1
ATOM 598 C C . ALA A 1 75 ? -3.613 -17.578 -7.734 1 98 75 ALA A C 1
ATOM 600 O O . ALA A 1 75 ? -3.201 -16.875 -6.809 1 98 75 ALA A O 1
ATOM 601 N N . THR A 1 76 ? -4.855 -17.844 -7.996 1 98.44 76 THR A N 1
ATOM 602 C CA . THR A 1 76 ? -5.957 -17.156 -7.336 1 98.44 76 THR A CA 1
ATOM 603 C C . THR A 1 76 ? -5.805 -17.219 -5.82 1 98.44 76 THR A C 1
ATOM 605 O O . THR A 1 76 ? -5.77 -16.188 -5.152 1 98.44 76 THR A O 1
ATOM 608 N N . MET A 1 77 ? -5.582 -18.406 -5.27 1 98.25 77 MET A N 1
ATOM 609 C CA . MET A 1 77 ? -5.562 -18.594 -3.822 1 98.25 77 MET A CA 1
ATOM 610 C C . MET A 1 77 ? -4.344 -17.938 -3.197 1 98.25 77 MET A C 1
ATOM 612 O O . MET A 1 77 ? -4.465 -17.203 -2.209 1 98.25 77 MET A O 1
ATOM 616 N N . GLU A 1 78 ? -3.223 -18.094 -3.742 1 98.56 78 GLU A N 1
ATOM 617 C CA . GLU A 1 78 ? -1.985 -17.562 -3.178 1 98.56 78 GLU A CA 1
ATOM 618 C C . GLU A 1 78 ? -1.978 -16.047 -3.201 1 98.56 78 GLU A C 1
ATOM 620 O O . GLU A 1 78 ? -1.658 -15.398 -2.197 1 98.56 78 GLU A O 1
ATOM 625 N N . MET A 1 79 ? -2.389 -15.43 -4.309 1 98.69 79 MET A N 1
ATOM 626 C CA . MET A 1 79 ? -2.406 -13.977 -4.438 1 98.69 79 MET A CA 1
ATOM 627 C C . MET A 1 79 ? -3.465 -13.359 -3.529 1 98.69 79 MET A C 1
ATOM 629 O O . MET A 1 79 ? -3.229 -12.32 -2.914 1 98.69 79 MET A O 1
ATOM 633 N N . THR A 1 80 ? -4.586 -14.039 -3.521 1 98.88 80 THR A N 1
ATOM 634 C CA . THR A 1 80 ? -5.66 -13.516 -2.688 1 98.88 80 THR A CA 1
ATOM 635 C C . THR A 1 80 ? -5.27 -13.555 -1.213 1 98.88 80 THR A C 1
ATOM 637 O O . THR A 1 80 ? -5.457 -12.57 -0.49 1 98.88 80 THR A O 1
ATOM 640 N N . LYS A 1 81 ? -4.723 -14.68 -0.761 1 98.81 81 LYS A N 1
ATOM 641 C CA . LYS A 1 81 ? -4.293 -14.773 0.631 1 98.81 81 LYS A CA 1
ATOM 642 C C . LYS A 1 81 ? -3.232 -13.727 0.952 1 98.81 81 LYS A C 1
ATOM 644 O O . LYS A 1 81 ? -3.268 -13.102 2.016 1 98.81 81 LYS A O 1
ATOM 649 N N . PHE A 1 82 ? -2.35 -13.516 0.09 1 98.88 82 PHE A N 1
ATOM 650 C CA . PHE A 1 82 ? -1.3 -12.523 0.276 1 98.88 82 PHE A CA 1
ATOM 651 C C . PHE A 1 82 ? -1.898 -11.133 0.481 1 98.88 82 PHE A C 1
ATOM 653 O O . PHE A 1 82 ? -1.521 -10.422 1.413 1 98.88 82 PHE A O 1
ATOM 660 N N . LEU A 1 83 ? -2.812 -10.75 -0.39 1 98.94 83 LEU A N 1
ATOM 661 C CA . LEU A 1 83 ? -3.391 -9.406 -0.342 1 98.94 83 LEU A CA 1
ATOM 662 C C . LEU A 1 83 ? -4.246 -9.234 0.908 1 98.94 83 LEU A C 1
ATOM 664 O O . LEU A 1 83 ? -4.266 -8.156 1.505 1 98.94 83 LEU A O 1
ATOM 668 N N . LEU A 1 84 ? -4.945 -10.281 1.277 1 98.94 84 LEU A N 1
ATOM 669 C CA . LEU A 1 84 ? -5.754 -10.195 2.488 1 98.94 84 LEU A CA 1
ATOM 670 C C . LEU A 1 84 ? -4.871 -10.055 3.725 1 98.94 84 LEU A C 1
ATOM 672 O O . LEU A 1 84 ? -5.176 -9.273 4.629 1 98.94 84 LEU A O 1
ATOM 676 N N . ILE A 1 85 ? -3.82 -10.812 3.805 1 98.81 85 ILE A N 1
ATOM 677 C CA . ILE A 1 85 ? -2.881 -10.688 4.914 1 98.81 85 ILE A CA 1
ATOM 678 C C . ILE A 1 85 ? -2.252 -9.297 4.914 1 98.81 85 ILE A C 1
ATOM 680 O O . ILE A 1 85 ? -2.111 -8.672 5.969 1 98.81 85 ILE A O 1
ATOM 684 N N . TYR A 1 86 ? -1.908 -8.812 3.75 1 98.88 86 TYR A N 1
ATOM 685 C CA . TYR A 1 86 ? -1.381 -7.461 3.576 1 98.88 86 TYR A CA 1
ATOM 686 C C . TYR A 1 86 ? -2.332 -6.422 4.16 1 98.88 86 TYR A C 1
ATOM 688 O O . TYR A 1 86 ? -1.922 -5.574 4.957 1 98.88 86 TYR A O 1
ATOM 696 N N . ILE A 1 87 ? -3.584 -6.559 3.828 1 98.75 87 ILE A N 1
ATOM 697 C CA . ILE A 1 87 ? -4.629 -5.652 4.293 1 98.75 87 ILE A CA 1
ATOM 698 C C . ILE A 1 87 ? -4.711 -5.699 5.816 1 98.75 87 ILE A C 1
ATOM 700 O O . ILE A 1 87 ? -4.754 -4.656 6.473 1 98.75 87 ILE A O 1
ATOM 704 N N . ILE A 1 88 ? -4.711 -6.824 6.371 1 98.62 88 ILE A N 1
ATOM 705 C CA . ILE A 1 88 ? -4.895 -7.012 7.805 1 98.62 88 ILE A CA 1
ATOM 706 C C . ILE A 1 88 ? -3.715 -6.402 8.562 1 98.62 88 ILE A C 1
ATOM 708 O O . ILE A 1 88 ? -3.9 -5.746 9.586 1 98.62 88 ILE A O 1
ATOM 712 N N . LEU A 1 89 ? -2.496 -6.562 8.047 1 98.5 89 LEU A N 1
ATOM 713 C CA . LEU A 1 89 ? -1.31 -6.035 8.711 1 98.5 89 LEU A CA 1
ATOM 714 C C . LEU A 1 89 ? -1.272 -4.512 8.625 1 98.5 89 LEU A C 1
ATOM 716 O O . LEU A 1 89 ? -0.943 -3.842 9.609 1 98.5 89 LEU A O 1
ATOM 720 N N . VAL A 1 90 ? -1.671 -3.975 7.457 1 97.88 90 VAL A N 1
ATOM 721 C CA . VAL A 1 90 ? -1.723 -2.523 7.32 1 97.88 90 VAL A CA 1
ATOM 722 C C . VAL A 1 90 ? -2.789 -1.953 8.25 1 97.88 90 VAL A C 1
ATOM 724 O O . VAL A 1 90 ? -2.557 -0.953 8.938 1 97.88 90 VAL A O 1
ATOM 727 N N . ALA A 1 91 ? -3.928 -2.58 8.297 1 97.31 91 ALA A N 1
ATOM 728 C CA . ALA A 1 91 ? -5.02 -2.117 9.148 1 97.31 91 ALA A CA 1
ATOM 729 C C . ALA A 1 91 ? -4.648 -2.227 10.625 1 97.31 91 ALA A C 1
ATOM 731 O O . ALA A 1 91 ? -5.008 -1.363 11.43 1 97.31 91 ALA A O 1
ATOM 732 N N . ALA A 1 92 ? -3.982 -3.293 11.023 1 97.69 92 ALA A N 1
ATOM 733 C CA . ALA A 1 92 ? -3.545 -3.473 12.406 1 97.69 92 ALA A CA 1
ATOM 734 C C . ALA A 1 92 ? -2.607 -2.346 12.836 1 97.69 92 ALA A C 1
ATOM 736 O O . ALA A 1 92 ? -2.771 -1.77 13.914 1 97.69 92 ALA A O 1
ATOM 737 N N . TYR A 1 93 ? -1.685 -2.045 12.023 1 97.88 93 TYR A N 1
ATOM 738 C CA . TYR A 1 93 ? -0.759 -0.969 12.359 1 97.88 93 TYR A CA 1
ATOM 739 C C . TYR A 1 93 ? -1.485 0.369 12.438 1 97.88 93 TYR A C 1
ATOM 741 O O . TYR A 1 93 ? -1.237 1.163 13.352 1 97.88 93 TYR A O 1
ATOM 749 N N . GLY A 1 94 ? -2.328 0.616 11.43 1 94.38 94 GLY A N 1
ATOM 750 C CA . GLY A 1 94 ? -3.111 1.842 11.453 1 94.38 94 GLY A CA 1
ATOM 751 C C . GLY A 1 94 ? -3.967 1.979 12.703 1 94.38 94 GLY A C 1
ATOM 752 O O . GLY A 1 94 ? -4.133 3.08 13.227 1 94.38 94 GLY A O 1
ATOM 753 N N . SER A 1 95 ? -4.484 0.848 13.141 1 94.88 95 SER A N 1
ATOM 754 C CA . SER A 1 95 ? -5.293 0.858 14.359 1 94.88 95 SER A CA 1
ATOM 755 C C . SER A 1 95 ? -4.453 1.223 15.578 1 94.88 95 SER A C 1
ATOM 757 O O . SER A 1 95 ? -4.934 1.897 16.484 1 94.88 95 SER A O 1
ATOM 759 N N . LEU A 1 96 ? -3.242 0.828 15.594 1 94.56 96 LEU A N 1
ATOM 760 C CA . LEU A 1 96 ? -2.338 1.067 16.703 1 94.56 96 LEU A CA 1
ATOM 761 C C . LEU A 1 96 ? -1.844 2.51 16.703 1 94.56 96 LEU A C 1
ATOM 763 O O . LEU A 1 96 ? -1.606 3.09 17.766 1 94.56 96 LEU A O 1
ATOM 767 N N . THR A 1 97 ? -1.746 3.137 15.531 1 91.69 97 THR A N 1
ATOM 768 C CA . THR A 1 97 ? -1.048 4.414 15.445 1 91.69 97 THR A CA 1
ATOM 769 C C . THR A 1 97 ? -2.029 5.547 15.164 1 91.69 97 THR A C 1
ATOM 771 O O . THR A 1 97 ? -1.736 6.715 15.438 1 91.69 97 THR A O 1
ATOM 774 N N . SER A 1 98 ? -3.123 5.246 14.539 1 89.94 98 SER A N 1
ATOM 775 C CA . SER A 1 98 ? -4.062 6.285 14.141 1 89.94 98 SER A CA 1
ATOM 776 C C . SER A 1 98 ? -5.383 6.16 14.898 1 89.94 98 SER A C 1
ATOM 778 O O . SER A 1 98 ? -5.613 6.875 15.875 1 89.94 98 SER A O 1
ATOM 780 N N . ASP A 1 99 ? -6.172 5.219 14.531 1 89.19 99 ASP A N 1
ATOM 781 C CA . ASP A 1 99 ? -7.473 4.996 15.156 1 89.19 99 ASP A CA 1
ATOM 782 C C . ASP A 1 99 ? -7.77 3.502 15.281 1 89.19 99 ASP A C 1
ATOM 784 O O . ASP A 1 99 ? -7.695 2.762 14.305 1 89.19 99 ASP A O 1
ATOM 788 N N . LYS A 1 100 ? -8.227 3.117 16.406 1 90.69 100 LYS A N 1
ATOM 789 C CA . LYS A 1 100 ? -8.453 1.709 16.719 1 90.69 100 LYS A CA 1
ATOM 790 C C . LYS A 1 100 ? -9.531 1.116 15.82 1 90.69 100 LYS A C 1
ATOM 792 O O . LYS A 1 100 ? -9.523 -0.085 15.539 1 90.69 100 LYS A O 1
ATOM 797 N N . LYS A 1 101 ? -10.375 1.918 15.312 1 90.94 101 LYS A N 1
ATOM 798 C CA . LYS A 1 101 ? -11.5 1.434 14.523 1 90.94 101 LYS A CA 1
ATOM 799 C C . LYS A 1 101 ? -11.047 0.986 13.133 1 90.94 101 LYS A C 1
ATOM 801 O O . LYS A 1 101 ? -11.797 0.319 12.414 1 90.94 101 LYS A O 1
ATOM 806 N N . ILE A 1 102 ? -9.836 1.317 12.773 1 87.94 102 ILE A N 1
ATOM 807 C CA . ILE A 1 102 ? -9.328 1.011 11.438 1 87.94 102 ILE A CA 1
ATOM 808 C C . ILE A 1 102 ? -9.281 -0.502 11.242 1 87.94 102 ILE A C 1
ATOM 810 O O . ILE A 1 102 ? -9.586 -1.003 10.156 1 87.94 102 ILE A O 1
ATOM 814 N N . ILE A 1 103 ? -8.984 -1.211 12.297 1 91 103 ILE A N 1
ATOM 815 C CA . ILE A 1 103 ? -8.883 -2.662 12.172 1 91 103 ILE A CA 1
ATOM 816 C C . ILE A 1 103 ? -10.266 -3.25 11.867 1 91 103 ILE A C 1
ATOM 818 O O . ILE A 1 103 ? -10.375 -4.246 11.148 1 91 103 ILE A O 1
ATOM 822 N N . LEU A 1 104 ? -11.297 -2.586 12.289 1 89.75 104 LEU A N 1
ATOM 823 C CA . LEU A 1 104 ? -12.648 -3.062 12.023 1 89.75 104 LEU A CA 1
ATOM 824 C C . LEU A 1 104 ? -13.133 -2.602 10.656 1 89.75 104 LEU A C 1
ATOM 826 O O . LEU A 1 104 ? -13.703 -3.391 9.898 1 89.75 104 LEU A O 1
ATOM 830 N N . THR A 1 105 ? -12.812 -1.378 10.281 1 88.81 105 THR A N 1
ATOM 831 C CA . THR A 1 105 ? -13.367 -0.789 9.062 1 88.81 105 THR A CA 1
ATOM 832 C C . THR A 1 105 ? -12.562 -1.211 7.84 1 88.81 105 THR A C 1
ATOM 834 O O . THR A 1 105 ? -13.117 -1.358 6.75 1 88.81 105 THR A O 1
ATOM 837 N N . GLN A 1 106 ? -11.281 -1.453 8.023 1 91.31 106 GLN A N 1
ATOM 838 C CA . GLN A 1 106 ? -10.445 -1.819 6.879 1 91.31 106 GLN A CA 1
ATOM 839 C C . GLN A 1 106 ? -10.008 -3.279 6.965 1 91.31 106 GLN A C 1
ATOM 841 O O . GLN A 1 106 ? -9.883 -3.955 5.941 1 91.31 106 GLN A O 1
ATOM 846 N N . GLY A 1 107 ? -9.852 -3.787 8.148 1 96.19 107 GLY A N 1
ATOM 847 C CA . GLY A 1 107 ? -9.32 -5.133 8.305 1 96.19 107 GLY A CA 1
ATOM 848 C C . GLY A 1 107 ? -10.398 -6.168 8.586 1 96.19 107 GLY A C 1
ATOM 849 O O . GLY A 1 107 ? -10.203 -7.359 8.328 1 96.19 107 GLY A O 1
ATOM 850 N N . GLY A 1 108 ? -11.523 -5.73 9.07 1 97 108 GLY A N 1
ATOM 851 C CA . GLY A 1 108 ? -12.555 -6.648 9.531 1 97 108 GLY A CA 1
ATOM 852 C C . GLY A 1 108 ? -13.039 -7.598 8.453 1 97 108 GLY A C 1
ATOM 853 O O . GLY A 1 108 ? -12.945 -8.812 8.602 1 97 108 GLY A O 1
ATOM 854 N N . LEU A 1 109 ? -13.562 -7.027 7.379 1 98.38 109 LEU A N 1
ATOM 855 C CA . LEU A 1 109 ? -14.062 -7.844 6.277 1 98.38 109 LEU A CA 1
ATOM 856 C C . LEU A 1 109 ? -12.953 -8.703 5.691 1 98.38 109 LEU A C 1
ATOM 858 O O . LEU A 1 109 ? -13.203 -9.836 5.266 1 98.38 109 LEU A O 1
ATOM 862 N N . ALA A 1 110 ? -11.734 -8.18 5.66 1 98.75 110 ALA A N 1
ATOM 863 C CA . ALA A 1 110 ? -10.586 -8.93 5.148 1 98.75 110 ALA A CA 1
ATOM 864 C C . ALA A 1 110 ? -10.281 -10.141 6.02 1 98.75 110 ALA A C 1
ATOM 866 O O . ALA A 1 110 ? -9.93 -11.211 5.508 1 98.75 110 ALA A O 1
ATOM 867 N N . ILE A 1 111 ? -10.414 -9.953 7.32 1 98.56 111 ILE A N 1
ATOM 868 C CA . ILE A 1 111 ? -10.203 -11.062 8.242 1 98.56 111 ILE A CA 1
ATOM 869 C C . ILE A 1 111 ? -11.234 -12.156 7.988 1 98.56 111 ILE A C 1
ATOM 871 O O . ILE A 1 111 ? -10.891 -13.336 7.883 1 98.56 111 ILE A O 1
ATOM 875 N N . VAL A 1 112 ? -12.477 -11.773 7.844 1 98.5 112 VAL A N 1
ATOM 876 C CA . VAL A 1 112 ? -13.547 -12.727 7.582 1 98.5 112 VAL A CA 1
ATOM 877 C C . VAL A 1 112 ? -13.297 -13.438 6.258 1 98.5 112 VAL A C 1
ATOM 879 O O . VAL A 1 112 ? -13.438 -14.664 6.164 1 98.5 112 VAL 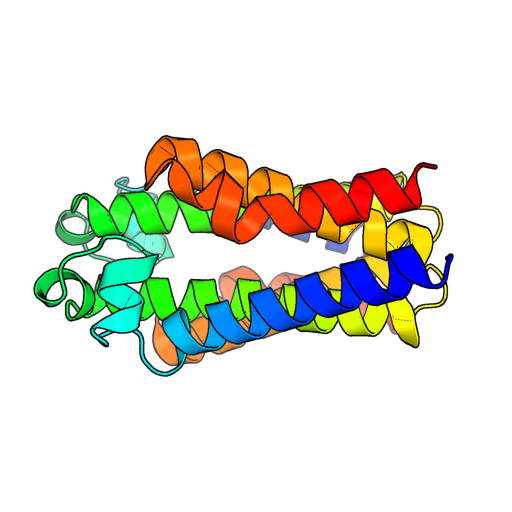A O 1
ATOM 882 N N . ALA A 1 113 ? -12.906 -12.688 5.227 1 98.75 113 ALA A N 1
ATOM 883 C CA . ALA A 1 113 ? -12.609 -13.266 3.918 1 98.75 113 ALA A CA 1
ATOM 884 C C . ALA A 1 113 ? -11.453 -14.258 4.008 1 98.75 113 ALA A C 1
ATOM 886 O O . ALA A 1 113 ? -11.523 -15.352 3.432 1 98.75 113 ALA A O 1
ATOM 887 N N . LEU A 1 114 ? -10.406 -13.922 4.746 1 98.69 114 LEU A N 1
ATOM 888 C CA . LEU A 1 114 ? -9.25 -14.812 4.887 1 98.69 114 LEU A CA 1
ATOM 889 C C . LEU A 1 114 ? -9.648 -16.109 5.574 1 98.69 114 LEU A C 1
ATOM 891 O O . LEU A 1 114 ? -9.234 -17.188 5.152 1 98.69 114 LEU A O 1
ATOM 895 N N . ILE A 1 115 ? -10.438 -15.992 6.621 1 98.44 115 ILE A N 1
ATOM 896 C CA . ILE A 1 115 ? -10.906 -17.172 7.34 1 98.44 115 ILE A CA 1
ATOM 897 C C . ILE A 1 115 ? -11.719 -18.062 6.398 1 98.44 115 ILE A C 1
ATOM 899 O O . ILE A 1 115 ? -11.578 -19.281 6.418 1 98.44 115 ILE A O 1
ATOM 903 N N . SER A 1 116 ? -12.516 -17.469 5.535 1 98 116 SER A N 1
ATOM 904 C CA . SER A 1 116 ? -13.352 -18.234 4.613 1 98 116 SER A CA 1
ATOM 905 C C . SER A 1 116 ? -12.5 -19 3.611 1 98 116 SER A C 1
ATOM 907 O O . SER A 1 116 ? -12.953 -20 3.049 1 98 116 SER A O 1
ATOM 909 N N . LEU A 1 117 ? -11.305 -18.5 3.293 1 97.69 117 LEU A N 1
ATOM 910 C CA . LEU A 1 117 ? -10.406 -19.188 2.359 1 97.69 117 LEU A CA 1
ATOM 911 C C . LEU A 1 117 ? -9.734 -20.375 3.027 1 97.69 117 LEU A C 1
ATOM 913 O O . LEU A 1 117 ? -9.203 -21.25 2.344 1 97.69 117 LEU A O 1
ATOM 917 N N . LEU A 1 118 ? -9.656 -20.328 4.34 1 94.06 118 LEU A N 1
ATOM 918 C CA . LEU A 1 118 ? -8.93 -21.359 5.082 1 94.06 118 LEU A CA 1
ATOM 919 C C . LEU A 1 118 ? -9.852 -22.5 5.484 1 94.06 118 LEU A C 1
ATOM 921 O O . LEU A 1 118 ? -9.391 -23.531 5.961 1 94.06 118 LEU A O 1
ATOM 925 N N . VAL A 1 119 ? -11.148 -22.359 5.359 1 87.06 119 VAL A N 1
ATOM 926 C CA . VAL A 1 119 ? -12.109 -23.391 5.711 1 87.06 119 VAL A CA 1
ATOM 927 C C . VAL A 1 119 ? -12.688 -24.016 4.438 1 87.06 119 VAL A C 1
ATOM 929 O O . VAL A 1 119 ? -12.758 -23.359 3.396 1 87.06 119 VAL A O 1
ATOM 932 N N . MET B 1 1 ? 12.477 -17.719 -13.07 1 91.75 1 MET B N 1
ATOM 933 C CA . MET B 1 1 ? 13.07 -16.391 -13.094 1 91.75 1 MET B CA 1
ATOM 934 C C . MET B 1 1 ? 14.586 -16.453 -13.234 1 91.75 1 MET B C 1
ATOM 936 O O . MET B 1 1 ? 15.219 -17.328 -12.633 1 91.75 1 MET B O 1
ATOM 940 N N . THR B 1 2 ? 15.133 -15.594 -14.039 1 96.06 2 THR B N 1
ATOM 941 C CA . THR B 1 2 ? 16.578 -15.594 -14.227 1 96.06 2 THR B CA 1
ATOM 942 C C . THR B 1 2 ? 17.281 -15.078 -12.977 1 96.06 2 THR B C 1
ATOM 944 O O . THR B 1 2 ? 16.656 -14.492 -12.094 1 96.06 2 THR B O 1
ATOM 947 N N . LEU B 1 3 ? 18.531 -15.352 -12.922 1 97.19 3 LEU B N 1
ATOM 948 C CA . LEU B 1 3 ? 19.312 -14.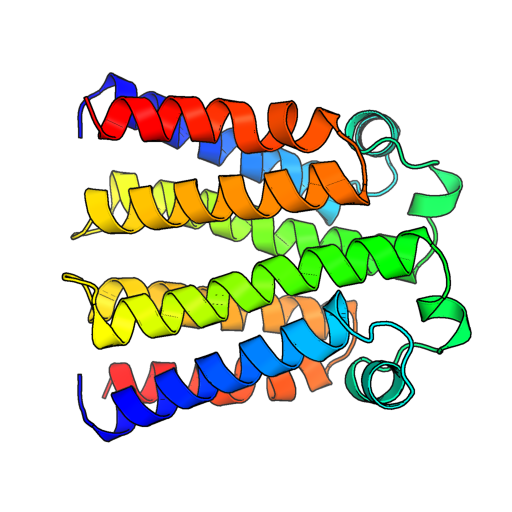891 -11.789 1 97.19 3 LEU B CA 1
ATOM 949 C C . LEU B 1 3 ? 19.312 -13.367 -11.719 1 97.19 3 LEU B C 1
ATOM 951 O O . LEU B 1 3 ? 19.188 -12.789 -10.641 1 97.19 3 LEU B O 1
ATOM 955 N N . ILE B 1 4 ? 19.5 -12.703 -12.867 1 97.62 4 ILE B N 1
ATOM 956 C CA . ILE B 1 4 ? 19.531 -11.25 -12.922 1 97.62 4 ILE B CA 1
ATOM 957 C C . ILE B 1 4 ? 18.203 -10.68 -12.414 1 97.62 4 ILE B C 1
ATOM 959 O O . ILE B 1 4 ? 18.188 -9.734 -11.625 1 97.62 4 ILE B O 1
ATOM 963 N N . SER B 1 5 ? 17.047 -11.281 -12.883 1 98.38 5 SER B N 1
ATOM 964 C CA . SER B 1 5 ? 15.75 -10.812 -12.414 1 98.38 5 SER B CA 1
ATOM 965 C C . SER B 1 5 ? 15.594 -11.023 -10.914 1 98.38 5 SER B C 1
ATOM 967 O O . SER B 1 5 ? 15.055 -10.164 -10.211 1 98.38 5 SER B O 1
ATOM 969 N N . THR B 1 6 ? 16.094 -12.156 -10.461 1 98.69 6 THR B N 1
ATOM 970 C CA . THR B 1 6 ? 16.016 -12.461 -9.031 1 98.69 6 THR B CA 1
ATOM 971 C C . THR B 1 6 ? 16.797 -11.422 -8.219 1 98.69 6 THR B C 1
ATOM 973 O O . THR B 1 6 ? 16.297 -10.938 -7.199 1 98.69 6 THR B O 1
ATOM 976 N N . ILE B 1 7 ? 17.938 -11.109 -8.656 1 98.75 7 ILE B N 1
ATOM 977 C CA . ILE B 1 7 ? 18.781 -10.133 -7.969 1 98.75 7 ILE B CA 1
ATOM 978 C C . ILE B 1 7 ? 18.109 -8.758 -8 1 98.75 7 ILE B C 1
ATOM 980 O O . ILE B 1 7 ? 18.047 -8.078 -6.977 1 98.75 7 ILE B O 1
ATOM 984 N N . LEU B 1 8 ? 17.609 -8.367 -9.172 1 98.75 8 LEU B N 1
ATOM 985 C CA . LEU B 1 8 ? 16.969 -7.059 -9.32 1 98.75 8 LEU B CA 1
ATOM 986 C C . LEU B 1 8 ? 15.75 -6.945 -8.414 1 98.75 8 LEU B C 1
ATOM 988 O O . LEU B 1 8 ? 15.57 -5.938 -7.727 1 98.75 8 LEU B O 1
ATOM 992 N N . VAL B 1 9 ? 14.922 -7.961 -8.383 1 98.88 9 VAL B N 1
ATOM 993 C CA . VAL B 1 9 ? 13.719 -7.926 -7.555 1 98.88 9 VAL B CA 1
ATOM 994 C C . VAL B 1 9 ? 14.109 -7.891 -6.082 1 98.88 9 VAL B C 1
ATOM 996 O O . VAL B 1 9 ? 13.484 -7.188 -5.281 1 98.88 9 VAL B O 1
ATOM 999 N N . THR B 1 10 ? 15.172 -8.617 -5.73 1 98.94 10 THR B N 1
ATOM 1000 C CA . THR B 1 10 ? 15.656 -8.594 -4.355 1 98.94 10 THR B CA 1
ATOM 1001 C C . THR B 1 10 ? 16.141 -7.195 -3.977 1 98.94 10 THR B C 1
ATOM 1003 O O . THR B 1 10 ? 15.906 -6.73 -2.859 1 98.94 10 THR B O 1
ATOM 1006 N N . LEU B 1 11 ? 16.766 -6.516 -4.91 1 98.81 11 LEU B N 1
ATOM 1007 C CA . LEU B 1 11 ? 17.234 -5.152 -4.664 1 98.81 11 LEU B CA 1
ATOM 1008 C C . LEU B 1 11 ? 16.047 -4.203 -4.5 1 98.81 11 LEU B C 1
ATOM 1010 O O . LEU B 1 11 ? 16.109 -3.27 -3.699 1 98.81 11 LEU B O 1
ATOM 1014 N N . VAL B 1 12 ? 15.008 -4.406 -5.273 1 98.88 12 VAL B N 1
ATOM 1015 C CA . VAL B 1 12 ? 13.797 -3.609 -5.09 1 98.88 12 VAL B CA 1
ATOM 1016 C C . VAL B 1 12 ? 13.25 -3.82 -3.682 1 98.88 12 VAL B C 1
ATOM 1018 O O . VAL B 1 12 ? 12.852 -2.863 -3.012 1 98.88 12 VAL B O 1
ATOM 1021 N N . ALA B 1 13 ? 13.266 -5.074 -3.234 1 98.94 13 ALA B N 1
ATOM 1022 C CA . ALA B 1 13 ? 12.781 -5.359 -1.884 1 98.94 13 ALA B CA 1
ATOM 1023 C C . ALA B 1 13 ? 13.617 -4.613 -0.842 1 98.94 13 ALA B C 1
ATOM 1025 O O . ALA B 1 13 ? 13.062 -4.008 0.082 1 98.94 13 ALA B O 1
ATOM 1026 N N . VAL B 1 14 ? 14.898 -4.621 -1.001 1 98.81 14 VAL B N 1
ATOM 1027 C CA . VAL B 1 14 ? 15.797 -3.928 -0.083 1 98.81 14 VAL B CA 1
ATOM 1028 C C . VAL B 1 14 ? 15.492 -2.43 -0.097 1 98.81 14 VAL B C 1
ATOM 1030 O O . VAL B 1 14 ? 15.469 -1.787 0.955 1 98.81 14 VAL B O 1
ATOM 1033 N N . GLU B 1 15 ? 15.328 -1.897 -1.251 1 98.5 15 GLU B N 1
ATOM 1034 C CA . GLU B 1 15 ? 14.953 -0.492 -1.389 1 98.5 15 GLU B CA 1
ATOM 1035 C C . GLU B 1 15 ? 13.688 -0.177 -0.605 1 98.5 15 GLU B C 1
ATOM 1037 O O . GLU B 1 15 ? 13.609 0.841 0.086 1 98.5 15 GLU B O 1
ATOM 1042 N N . PHE B 1 16 ? 12.734 -1.019 -0.628 1 98.81 16 PHE B N 1
ATOM 1043 C CA . PHE B 1 16 ? 11.453 -0.754 0.013 1 98.81 16 PHE B CA 1
ATOM 1044 C C . PHE B 1 16 ? 11.547 -0.957 1.521 1 98.81 16 PHE B C 1
ATOM 1046 O O . PHE B 1 16 ? 10.852 -0.285 2.287 1 98.81 16 PHE B O 1
ATOM 1053 N N . PHE B 1 17 ? 12.422 -1.838 1.971 1 98.81 17 PHE B N 1
ATOM 1054 C CA . PHE B 1 17 ? 12.688 -1.907 3.402 1 98.81 17 PHE B CA 1
ATOM 1055 C C . PHE B 1 17 ? 13.383 -0.637 3.885 1 98.81 17 PHE B C 1
ATOM 1057 O O . PHE B 1 17 ? 13.133 -0.173 5 1 98.81 17 PHE B O 1
ATOM 1064 N N . TYR B 1 18 ? 14.234 -0.102 3.039 1 98.44 18 TYR B N 1
ATOM 1065 C CA . TYR B 1 18 ? 14.891 1.152 3.395 1 98.44 18 TYR B CA 1
ATOM 1066 C C . TYR B 1 18 ? 13.883 2.295 3.461 1 98.44 18 TYR B C 1
ATOM 1068 O O . TYR B 1 18 ? 13.914 3.107 4.387 1 98.44 18 TYR B O 1
ATOM 1076 N N . ILE B 1 19 ? 12.984 2.293 2.51 1 97.38 19 ILE B N 1
ATOM 1077 C CA . ILE B 1 19 ? 11.945 3.32 2.488 1 97.38 19 ILE B CA 1
ATOM 1078 C C . ILE B 1 19 ? 11.055 3.18 3.721 1 97.38 19 ILE B C 1
ATOM 1080 O O . ILE B 1 19 ? 10.695 4.176 4.352 1 97.38 19 ILE B O 1
ATOM 1084 N N . MET B 1 20 ? 10.742 1.99 4.043 1 98.56 20 MET B N 1
ATOM 1085 C CA . MET B 1 20 ? 9.977 1.769 5.266 1 98.56 20 MET B CA 1
ATOM 1086 C C . MET B 1 20 ? 10.742 2.279 6.484 1 98.56 20 MET B C 1
ATOM 1088 O O . MET B 1 20 ? 10.148 2.887 7.379 1 98.56 20 MET B O 1
ATOM 1092 N N . TYR B 1 21 ? 12.047 1.996 6.551 1 98.69 21 TYR B N 1
ATOM 1093 C CA . TYR B 1 21 ? 12.875 2.475 7.652 1 98.69 21 TYR B CA 1
ATOM 1094 C C . TYR B 1 21 ? 12.789 3.99 7.777 1 98.69 21 TYR B C 1
ATOM 1096 O O . TYR B 1 21 ? 12.578 4.52 8.875 1 98.69 21 TYR B O 1
ATOM 1104 N N . LEU B 1 22 ? 12.883 4.699 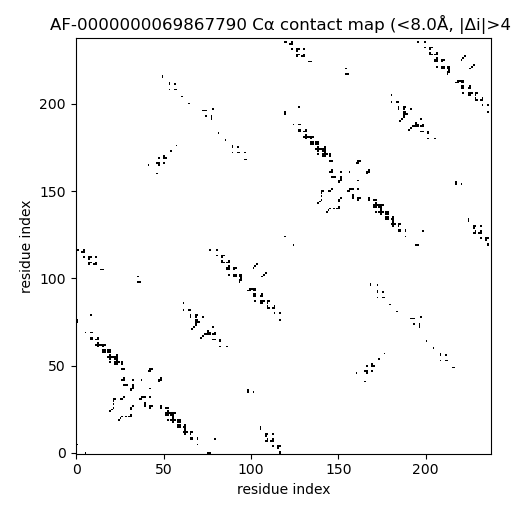6.727 1 97.5 22 LEU B N 1
ATOM 1105 C CA . LEU B 1 22 ? 12.844 6.16 6.734 1 97.5 22 LEU B CA 1
ATOM 1106 C C . LEU B 1 22 ? 11.469 6.656 7.172 1 97.5 22 LEU B C 1
ATOM 1108 O O . LEU B 1 22 ? 11.359 7.555 8.008 1 97.5 22 LEU B O 1
ATOM 1112 N N . GLU B 1 23 ? 10.414 6.012 6.664 1 97.75 23 GLU B N 1
ATOM 1113 C CA . GLU B 1 23 ? 9.055 6.496 6.883 1 97.75 23 GLU B CA 1
ATOM 1114 C C . GLU B 1 23 ? 8.539 6.102 8.266 1 97.75 23 GLU B C 1
ATOM 1116 O O . GLU B 1 23 ? 7.859 6.887 8.93 1 97.75 23 GLU B O 1
ATOM 1121 N N . THR B 1 24 ? 8.922 4.914 8.688 1 98.38 24 THR B N 1
ATOM 1122 C CA . THR B 1 24 ? 8.258 4.359 9.867 1 98.38 24 THR B CA 1
ATOM 1123 C C . THR B 1 24 ? 9.164 4.465 11.094 1 98.38 24 THR B C 1
ATOM 1125 O O . THR B 1 24 ? 8.68 4.68 12.211 1 98.38 24 THR B O 1
ATOM 1128 N N . ILE B 1 25 ? 10.469 4.32 10.891 1 98.44 25 ILE B N 1
ATOM 1129 C CA . ILE B 1 25 ? 11.375 4.242 12.031 1 98.44 25 ILE B CA 1
ATOM 1130 C C . ILE B 1 25 ? 11.945 5.621 12.336 1 98.44 25 ILE B C 1
ATOM 1132 O O . ILE B 1 25 ? 12 6.039 13.492 1 98.44 25 ILE B O 1
ATOM 1136 N N . VAL B 1 26 ? 12.359 6.406 11.336 1 98.19 26 VAL B N 1
ATOM 1137 C CA . VAL B 1 26 ? 12.945 7.723 11.562 1 98.19 26 VAL B CA 1
ATOM 1138 C C . VAL B 1 26 ? 12.258 8.758 10.672 1 98.19 26 VAL B C 1
ATOM 1140 O O . VAL B 1 26 ? 12.922 9.5 9.945 1 98.19 26 VAL B O 1
ATOM 1143 N N . PRO B 1 27 ? 10.953 8.906 10.812 1 97 27 PRO B N 1
ATOM 1144 C CA . PRO B 1 27 ? 10.18 9.734 9.891 1 97 27 PRO B CA 1
ATOM 1145 C C . PRO B 1 27 ? 10.547 11.219 9.977 1 97 27 PRO B C 1
ATOM 1147 O O . PRO B 1 27 ? 10.242 11.984 9.055 1 97 27 PRO B O 1
ATOM 1150 N N . THR B 1 28 ? 11.328 11.68 10.992 1 97.44 28 THR B N 1
ATOM 1151 C CA . THR B 1 28 ? 11.602 13.102 11.156 1 97.44 28 THR B CA 1
ATOM 1152 C C . THR B 1 28 ? 13.086 13.391 10.961 1 97.44 28 THR B C 1
ATOM 1154 O O . THR B 1 28 ? 13.562 14.484 11.281 1 97.44 28 THR B O 1
ATOM 1157 N N . SER B 1 29 ? 13.758 12.469 10.461 1 97 29 SER B N 1
ATOM 1158 C CA . SER B 1 29 ? 15.195 12.625 10.289 1 97 29 SER B CA 1
ATOM 1159 C C . SER B 1 29 ? 15.523 13.555 9.133 1 97 29 SER B C 1
ATOM 1161 O O . SER B 1 29 ? 14.664 13.82 8.281 1 97 29 SER B O 1
ATOM 1163 N N . GLU B 1 30 ? 16.781 14.008 9.102 1 96.81 30 GLU B N 1
ATOM 1164 C CA . GLU B 1 30 ? 17.266 14.82 7.996 1 96.81 30 GLU B CA 1
ATOM 1165 C C . GLU B 1 30 ? 17.25 14.039 6.688 1 96.81 30 GLU B C 1
ATOM 1167 O O . GLU B 1 30 ? 16.953 14.594 5.625 1 96.81 30 GLU B O 1
ATOM 1172 N N . THR B 1 31 ? 17.594 12.797 6.797 1 96.12 31 THR B N 1
ATOM 1173 C CA . THR B 1 31 ? 17.609 11.953 5.609 1 96.12 31 THR B CA 1
ATOM 1174 C C . THR B 1 31 ? 16.203 11.812 5.023 1 96.12 31 THR B C 1
ATOM 1176 O O . THR B 1 31 ? 16.016 11.938 3.812 1 96.12 31 THR B O 1
ATOM 1179 N N . THR B 1 32 ? 15.227 11.531 5.922 1 95.56 32 THR B N 1
ATOM 1180 C CA . THR B 1 32 ? 13.844 11.43 5.461 1 95.56 32 THR B CA 1
ATOM 1181 C C . THR B 1 32 ? 13.398 12.719 4.785 1 95.56 32 THR B C 1
ATOM 1183 O O . THR B 1 32 ? 12.805 12.695 3.705 1 95.56 32 THR B O 1
ATOM 1186 N N . SER B 1 33 ? 13.695 13.844 5.418 1 95.81 33 SER B N 1
ATOM 1187 C CA . SER B 1 33 ? 13.375 15.156 4.871 1 95.81 33 SER B CA 1
ATOM 1188 C C . SER B 1 33 ? 13.977 15.336 3.48 1 95.81 33 SER B C 1
ATOM 1190 O O . SER B 1 33 ? 13.289 15.797 2.562 1 95.81 33 SER B O 1
ATOM 1192 N N . ARG B 1 34 ? 15.156 14.922 3.295 1 93.25 34 ARG B N 1
ATOM 1193 C CA . ARG B 1 34 ? 15.852 15.094 2.027 1 93.25 34 ARG B CA 1
ATOM 1194 C C . ARG B 1 34 ? 15.281 14.18 0.955 1 93.25 34 ARG B C 1
ATOM 1196 O O . ARG B 1 34 ? 15.016 14.617 -0.167 1 93.25 34 ARG B O 1
ATOM 1203 N N . VAL B 1 35 ? 15.039 12.977 1.32 1 90.81 35 VAL B N 1
ATOM 1204 C CA . VAL B 1 35 ? 14.617 11.961 0.362 1 90.81 35 VAL B CA 1
ATOM 1205 C C . VAL B 1 35 ? 13.203 12.258 -0.123 1 90.81 35 VAL B C 1
ATOM 1207 O O . VAL B 1 35 ? 12.898 12.117 -1.31 1 90.81 35 VAL B O 1
ATOM 1210 N N . PHE B 1 36 ? 12.391 12.734 0.794 1 91.38 36 PHE B N 1
ATOM 1211 C CA . PHE B 1 36 ? 10.992 12.922 0.426 1 91.38 36 PHE B CA 1
ATOM 1212 C C . PHE B 1 36 ? 10.695 14.391 0.163 1 91.38 36 PHE B C 1
ATOM 1214 O O . PHE B 1 36 ? 9.555 14.75 -0.151 1 91.38 36 PHE B O 1
ATOM 1221 N N . LYS B 1 37 ? 11.727 15.219 0.36 1 91.5 37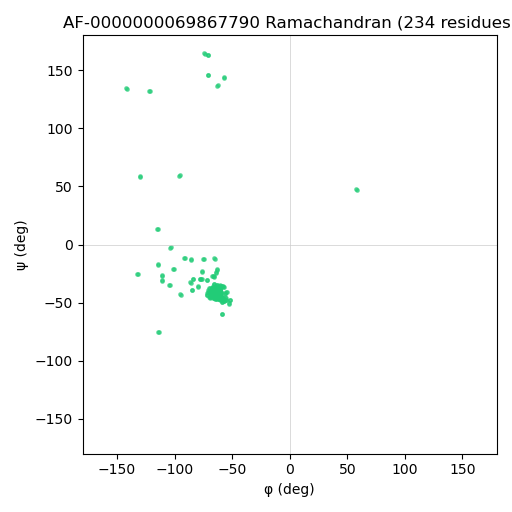 LYS B N 1
ATOM 1222 C CA . LYS B 1 37 ? 11.617 16.656 0.097 1 91.5 37 LYS B CA 1
ATOM 1223 C C . LYS B 1 37 ? 10.484 17.266 0.91 1 91.5 37 LYS B C 1
ATOM 1225 O O . LYS B 1 37 ? 9.633 17.984 0.364 1 91.5 37 LYS B O 1
ATOM 1230 N N . MET B 1 38 ? 10.438 16.969 2.145 1 92 38 MET B N 1
ATOM 1231 C CA . MET B 1 38 ? 9.5 17.531 3.105 1 92 38 MET B CA 1
ATOM 1232 C C . MET B 1 38 ? 10.234 18.203 4.258 1 92 38 MET B C 1
ATOM 1234 O O . MET B 1 38 ? 11.211 17.656 4.781 1 92 38 MET B O 1
ATOM 1238 N N . ASP B 1 39 ? 9.797 19.391 4.539 1 94.44 39 ASP B N 1
ATOM 1239 C CA . ASP B 1 39 ? 10.438 20.125 5.633 1 94.44 39 ASP B CA 1
ATOM 1240 C C . ASP B 1 39 ? 10.367 19.328 6.934 1 94.44 39 ASP B C 1
ATOM 1242 O O . ASP B 1 39 ? 9.336 18.719 7.246 1 94.44 39 ASP B O 1
ATOM 1246 N N . ARG B 1 40 ? 11.336 19.406 7.699 1 95.25 40 ARG B N 1
ATOM 1247 C CA . ARG B 1 40 ? 11.406 18.656 8.953 1 95.25 40 ARG B CA 1
ATOM 1248 C C . ARG B 1 40 ? 10.305 19.094 9.914 1 95.25 40 ARG B C 1
ATOM 1250 O O . ARG B 1 40 ? 9.766 18.266 10.656 1 95.25 40 ARG B O 1
ATOM 1257 N N . GLN B 1 41 ? 10.078 20.359 9.898 1 95.62 41 GLN B N 1
ATOM 1258 C CA . GLN B 1 41 ? 9.008 20.859 10.758 1 95.62 41 GLN B CA 1
ATOM 1259 C C . GLN B 1 41 ? 7.664 20.25 10.375 1 95.62 41 GLN B C 1
ATOM 1261 O O . GLN B 1 41 ? 6.859 19.922 11.25 1 95.62 41 GLN B O 1
ATOM 1266 N N . GLU B 1 42 ? 7.496 20.109 9.133 1 95.5 42 GLU B N 1
ATOM 1267 C CA . GLU B 1 42 ? 6.27 19.484 8.648 1 95.5 42 GLU B CA 1
ATOM 1268 C C . GLU B 1 42 ? 6.215 18.016 9.023 1 95.5 42 GLU B C 1
ATOM 1270 O O . GLU B 1 42 ? 5.164 17.5 9.414 1 95.5 42 GLU B O 1
ATOM 1275 N N . LEU B 1 43 ? 7.305 17.328 8.922 1 96.12 43 LEU B N 1
ATOM 1276 C CA . LEU B 1 43 ? 7.387 15.914 9.242 1 96.12 43 LEU B CA 1
ATOM 1277 C C . LEU B 1 43 ? 7.094 15.68 10.727 1 96.12 43 LEU B C 1
ATOM 1279 O O . LEU B 1 43 ? 6.688 14.578 11.109 1 96.12 43 LEU B O 1
ATOM 1283 N N . GLN B 1 44 ? 7.246 16.688 11.508 1 96.62 44 GLN B N 1
ATOM 1284 C CA . GLN B 1 44 ? 7.066 16.547 12.945 1 96.62 44 GLN B CA 1
ATOM 1285 C C . GLN B 1 44 ? 5.602 16.703 13.336 1 96.62 44 GLN B C 1
ATOM 1287 O O . GLN B 1 44 ? 5.215 16.375 14.461 1 96.62 44 GLN B O 1
ATOM 1292 N N . ARG B 1 45 ? 4.848 17.188 12.43 1 95.12 45 ARG B N 1
ATOM 1293 C CA . ARG B 1 45 ? 3.416 17.25 12.703 1 95.12 45 ARG B CA 1
ATOM 1294 C C . ARG B 1 45 ? 2.828 15.859 12.914 1 95.12 45 ARG B C 1
ATOM 1296 O O . ARG B 1 45 ? 3.088 14.945 12.133 1 95.12 45 ARG B O 1
ATOM 1303 N N . LYS B 1 46 ? 2.014 15.758 13.875 1 95.19 46 LYS B N 1
ATOM 1304 C CA . LYS B 1 46 ? 1.543 14.453 14.32 1 95.19 46 LYS B CA 1
ATOM 1305 C C . LYS B 1 46 ? 0.807 13.719 13.203 1 95.19 46 LYS B C 1
ATOM 1307 O O . LYS B 1 46 ? 1.053 12.539 12.961 1 95.19 46 LYS B O 1
ATOM 1312 N N . SER B 1 47 ? -0.069 14.383 12.484 1 95.06 47 SER B N 1
ATOM 1313 C CA . SER B 1 47 ? -0.831 13.75 11.406 1 95.06 47 SER B CA 1
ATOM 1314 C C . SER B 1 47 ? 0.08 13.328 10.258 1 95.06 47 SER B C 1
ATOM 1316 O O . SER B 1 47 ? -0.084 12.242 9.703 1 95.06 47 SER B O 1
ATOM 1318 N N . VAL B 1 48 ? 1.052 14.148 9.984 1 96.44 48 VAL B N 1
ATOM 1319 C CA . VAL B 1 48 ? 1.966 13.859 8.891 1 96.44 48 VAL B CA 1
ATOM 1320 C C . VAL B 1 48 ? 2.832 12.656 9.234 1 96.44 48 VAL B C 1
ATOM 1322 O O . VAL B 1 48 ? 2.953 11.719 8.445 1 96.44 48 VAL B O 1
ATOM 1325 N N . THR B 1 49 ? 3.324 12.68 10.445 1 96.81 49 THR B N 1
ATOM 1326 C CA . THR B 1 49 ? 4.18 11.578 10.875 1 96.81 49 THR B CA 1
ATOM 1327 C C . THR B 1 49 ? 3.402 10.266 10.906 1 96.81 49 THR B C 1
ATOM 1329 O O . THR B 1 49 ? 3.914 9.227 10.492 1 96.81 49 THR B O 1
ATOM 1332 N N . THR B 1 50 ? 2.227 10.32 11.359 1 95.94 50 THR B N 1
ATOM 1333 C CA . THR B 1 50 ? 1.399 9.117 11.438 1 95.94 50 THR B CA 1
ATOM 1334 C C . THR B 1 50 ? 1.117 8.562 10.039 1 95.94 50 THR B C 1
ATOM 1336 O O . THR B 1 50 ? 1.234 7.359 9.812 1 95.94 50 THR B O 1
ATOM 1339 N N . LEU B 1 51 ? 0.764 9.461 9.125 1 95.5 51 LEU B N 1
ATOM 1340 C CA . LEU B 1 51 ? 0.49 9.031 7.762 1 95.5 51 LEU B CA 1
ATOM 1341 C C . LEU B 1 51 ? 1.748 8.477 7.102 1 95.5 51 LEU B C 1
ATOM 1343 O O . LEU B 1 51 ? 1.679 7.5 6.348 1 95.5 51 LEU B O 1
ATOM 1347 N N . PHE B 1 52 ? 2.871 9.086 7.453 1 96.12 52 PHE B N 1
ATOM 1348 C CA . PHE B 1 52 ? 4.145 8.602 6.934 1 96.12 52 PHE B CA 1
ATOM 1349 C C . PHE B 1 52 ? 4.457 7.211 7.465 1 96.12 52 PHE B C 1
ATOM 1351 O O . PHE B 1 52 ? 4.863 6.328 6.703 1 96.12 52 PHE B O 1
ATOM 1358 N N . LYS B 1 53 ? 4.273 7.078 8.703 1 97 53 LYS B N 1
ATOM 1359 C CA . LYS B 1 53 ? 4.535 5.777 9.312 1 97 53 LYS B CA 1
ATOM 1360 C C . LYS B 1 53 ? 3.646 4.695 8.711 1 97 53 LYS B C 1
ATOM 1362 O O . LYS B 1 53 ? 4.109 3.588 8.438 1 97 53 LYS B O 1
ATOM 1367 N N . ASN B 1 54 ? 2.391 5.055 8.477 1 96.94 54 ASN B N 1
ATOM 1368 C CA . ASN B 1 54 ? 1.461 4.109 7.867 1 96.94 54 ASN B CA 1
ATOM 1369 C C . ASN B 1 54 ? 1.884 3.744 6.445 1 96.94 54 ASN B C 1
ATOM 1371 O O . ASN B 1 54 ? 1.862 2.57 6.07 1 96.94 54 ASN B O 1
ATOM 1375 N N . GLN B 1 55 ? 2.287 4.672 5.695 1 97.12 55 GLN B N 1
ATOM 1376 C CA . GLN B 1 55 ? 2.758 4.434 4.332 1 97.12 55 GLN B CA 1
ATOM 1377 C C . GLN B 1 55 ? 4 3.549 4.328 1 97.12 55 GLN B C 1
ATOM 1379 O O . GLN B 1 55 ? 4.191 2.738 3.42 1 97.12 55 GLN B O 1
ATOM 1384 N N . GLY B 1 56 ? 4.812 3.797 5.324 1 98.12 56 GLY B N 1
ATOM 1385 C CA . GLY B 1 56 ? 5.98 2.943 5.473 1 98.12 56 GLY B CA 1
ATOM 1386 C C . GLY B 1 56 ? 5.629 1.476 5.637 1 98.12 56 GLY B C 1
ATOM 1387 O O . GLY B 1 56 ? 6.328 0.604 5.113 1 98.12 56 GLY B O 1
ATOM 1388 N N . ILE B 1 57 ? 4.598 1.251 6.285 1 98.56 57 ILE B N 1
ATOM 1389 C CA . ILE B 1 57 ? 4.176 -0.129 6.504 1 98.56 57 ILE B CA 1
ATOM 1390 C C . ILE B 1 57 ? 3.703 -0.738 5.184 1 98.56 57 ILE B C 1
ATOM 1392 O O . ILE B 1 57 ? 4.02 -1.891 4.879 1 98.56 57 ILE B O 1
ATOM 1396 N N . TYR B 1 58 ? 2.936 0.022 4.355 1 98.62 58 TYR B N 1
ATOM 1397 C CA . TYR B 1 58 ? 2.615 -0.445 3.012 1 98.62 58 TYR B CA 1
ATOM 1398 C C . TYR B 1 58 ? 3.877 -0.854 2.26 1 98.62 58 TYR B C 1
ATOM 1400 O O . TYR B 1 58 ? 3.951 -1.956 1.713 1 98.62 58 TYR B O 1
ATOM 1408 N N . ASN B 1 59 ? 4.855 0.009 2.326 1 98.62 59 ASN B N 1
ATOM 1409 C CA . ASN B 1 59 ? 6.086 -0.205 1.571 1 98.62 59 ASN B CA 1
ATOM 1410 C C . ASN B 1 59 ? 6.875 -1.396 2.109 1 98.62 59 ASN B C 1
ATOM 1412 O O . ASN B 1 59 ? 7.43 -2.178 1.336 1 98.62 59 ASN B O 1
ATOM 1416 N N . GLY B 1 60 ? 6.938 -1.52 3.418 1 98.81 60 GLY B N 1
ATOM 1417 C CA . GLY B 1 60 ? 7.602 -2.672 4.008 1 98.81 60 GLY B CA 1
ATOM 1418 C C . GLY B 1 60 ? 6.969 -3.992 3.609 1 98.81 60 GLY B C 1
ATOM 1419 O O . GLY B 1 60 ? 7.672 -4.965 3.328 1 98.81 60 GLY B O 1
ATOM 1420 N N . LEU B 1 61 ? 5.676 -4.004 3.582 1 98.88 61 LEU B N 1
ATOM 1421 C CA . LEU B 1 61 ? 4.961 -5.227 3.232 1 98.88 61 LEU B CA 1
ATOM 1422 C C . LEU B 1 61 ? 5.105 -5.535 1.746 1 98.88 61 LEU B C 1
ATOM 1424 O O . LEU B 1 61 ? 5.125 -6.703 1.349 1 98.88 61 LEU B O 1
ATOM 1428 N N . ILE B 1 62 ? 5.246 -4.473 0.905 1 98.88 62 ILE B N 1
ATOM 1429 C CA . ILE B 1 62 ? 5.609 -4.684 -0.491 1 98.88 62 ILE B CA 1
ATOM 1430 C C . ILE B 1 62 ? 6.977 -5.363 -0.569 1 98.88 62 ILE B C 1
ATOM 1432 O O . ILE B 1 62 ? 7.145 -6.344 -1.298 1 98.88 62 ILE B O 1
ATOM 1436 N N . GLY B 1 63 ? 7.949 -4.848 0.192 1 98.88 63 GLY B N 1
ATOM 1437 C CA . GLY B 1 63 ? 9.258 -5.477 0.23 1 98.88 63 GLY B CA 1
ATOM 1438 C C . GLY B 1 63 ? 9.203 -6.934 0.658 1 98.88 63 GLY B C 1
ATOM 1439 O O . GLY B 1 63 ? 9.789 -7.801 0.001 1 98.88 63 GLY B O 1
ATOM 1440 N N . ALA B 1 64 ? 8.5 -7.18 1.745 1 98.88 64 ALA B N 1
ATOM 1441 C CA . ALA B 1 64 ? 8.336 -8.547 2.227 1 98.88 64 ALA B CA 1
ATOM 1442 C C . ALA B 1 64 ? 7.641 -9.422 1.183 1 98.88 64 ALA B C 1
ATOM 1444 O O . ALA B 1 64 ? 7.984 -10.594 1.013 1 98.88 64 ALA B O 1
ATOM 1445 N N . GLY B 1 65 ? 6.664 -8.836 0.5 1 98.88 65 GLY B N 1
ATOM 1446 C CA . GLY B 1 65 ? 5.973 -9.539 -0.569 1 98.88 65 GLY B CA 1
ATOM 1447 C C . GLY B 1 65 ? 6.887 -9.914 -1.722 1 98.88 65 GLY B C 1
ATOM 1448 O O . GLY B 1 65 ? 6.762 -11 -2.287 1 98.88 65 GLY B O 1
ATOM 1449 N N . LEU B 1 66 ? 7.746 -9.016 -2.027 1 98.94 66 LEU B N 1
ATOM 1450 C CA . LEU B 1 66 ? 8.688 -9.305 -3.102 1 98.94 66 LEU B CA 1
ATOM 1451 C C . LEU B 1 66 ? 9.625 -10.445 -2.709 1 98.94 66 LEU B C 1
ATOM 1453 O O . LEU B 1 66 ? 9.914 -11.328 -3.521 1 98.94 66 LEU B O 1
ATOM 1457 N N . ILE B 1 67 ? 10.109 -10.43 -1.474 1 98.94 67 ILE B N 1
ATOM 1458 C CA . ILE B 1 67 ? 10.938 -11.523 -0.987 1 98.94 67 ILE B CA 1
ATOM 1459 C C . ILE B 1 67 ? 10.148 -12.828 -1.041 1 98.94 67 ILE B C 1
ATOM 1461 O O . ILE B 1 67 ? 10.648 -13.844 -1.536 1 98.94 67 ILE B O 1
ATOM 1465 N N . TYR B 1 68 ? 8.969 -12.812 -0.56 1 98.94 68 TYR B N 1
ATOM 1466 C CA . TYR B 1 68 ? 8.117 -14 -0.584 1 98.94 68 TYR B CA 1
ATOM 1467 C C . TYR B 1 68 ? 7.906 -14.484 -2.012 1 98.94 68 TYR B C 1
ATOM 1469 O O . TYR B 1 68 ? 8.016 -15.688 -2.287 1 98.94 68 TYR B O 1
ATOM 1477 N N . SER B 1 69 ? 7.562 -13.539 -2.912 1 98.81 69 SER B N 1
ATOM 1478 C CA . SER B 1 69 ? 7.227 -13.898 -4.285 1 98.81 69 SER B CA 1
ATOM 1479 C C . SER B 1 69 ? 8.398 -14.586 -4.977 1 98.81 69 SER B C 1
ATOM 1481 O O . SER B 1 69 ? 8.203 -15.547 -5.727 1 98.81 69 SER B O 1
ATOM 1483 N N . VAL B 1 70 ? 9.602 -14.172 -4.684 1 98.62 70 VAL B N 1
ATOM 1484 C CA . VAL B 1 70 ? 10.773 -14.641 -5.414 1 98.62 70 VAL B CA 1
ATOM 1485 C C . VAL B 1 70 ? 11.289 -15.938 -4.801 1 98.62 70 VAL B C 1
ATOM 1487 O O . VAL B 1 70 ? 11.719 -16.844 -5.516 1 98.62 70 VAL B O 1
ATOM 1490 N N . TYR B 1 71 ? 11.141 -16.078 -3.512 1 98.62 71 TYR B N 1
ATOM 1491 C CA . TYR B 1 71 ? 11.898 -17.141 -2.879 1 98.62 71 TYR B CA 1
ATOM 1492 C C . TYR B 1 71 ? 10.961 -18.219 -2.324 1 98.62 71 TYR B C 1
ATOM 1494 O O . TYR B 1 71 ? 11.391 -19.328 -2.035 1 98.62 71 TYR B O 1
ATOM 1502 N N . PHE B 1 72 ? 9.711 -17.953 -2.146 1 98.62 72 PHE B N 1
ATOM 1503 C CA . PHE B 1 72 ? 8.875 -18.906 -1.416 1 98.62 72 PHE B CA 1
ATOM 1504 C C . PHE B 1 72 ? 7.582 -19.188 -2.174 1 98.62 72 PHE B C 1
ATOM 1506 O O . PHE B 1 72 ? 6.98 -20.25 -2.016 1 98.62 72 PHE B O 1
ATOM 1513 N N . ALA B 1 73 ? 7.129 -18.266 -3 1 98.38 73 ALA B N 1
ATOM 1514 C CA . ALA B 1 73 ? 5.82 -18.375 -3.639 1 98.38 73 ALA B CA 1
ATOM 1515 C C . ALA B 1 73 ? 5.82 -19.484 -4.695 1 98.38 73 ALA B C 1
ATOM 1517 O O . ALA B 1 73 ? 6.84 -19.734 -5.34 1 98.38 73 ALA B O 1
ATOM 1518 N N . GLN B 1 74 ? 4.734 -20.141 -4.855 1 98.25 74 GLN B N 1
ATOM 1519 C CA . GLN B 1 74 ? 4.543 -21.062 -5.977 1 98.25 74 GLN B CA 1
ATOM 1520 C C . GLN B 1 74 ? 4.379 -20.297 -7.285 1 98.25 74 GLN B C 1
ATOM 1522 O O . GLN B 1 74 ? 4.934 -20.688 -8.312 1 98.25 74 GLN B O 1
ATOM 1527 N N . ALA B 1 75 ? 3.607 -19.172 -7.262 1 98 75 ALA B N 1
ATOM 1528 C CA . ALA B 1 75 ? 3.371 -18.328 -8.438 1 98 75 ALA B CA 1
ATOM 1529 C C . ALA B 1 75 ? 4.34 -17.156 -8.477 1 98 75 ALA B C 1
ATOM 1531 O O . ALA B 1 75 ? 3.916 -16 -8.539 1 98 75 ALA B O 1
ATOM 1532 N N . THR B 1 76 ? 5.586 -17.516 -8.516 1 98.44 76 THR B N 1
ATOM 1533 C CA . THR B 1 76 ? 6.676 -16.562 -8.406 1 98.44 76 THR B CA 1
ATOM 1534 C C . THR B 1 76 ? 6.516 -15.438 -9.43 1 98.44 76 THR B C 1
ATOM 1536 O O . THR B 1 76 ? 6.469 -14.258 -9.062 1 98.44 76 THR B O 1
ATOM 1539 N N . MET B 1 77 ? 6.309 -15.789 -10.695 1 98.25 77 MET B N 1
ATOM 1540 C CA . MET B 1 77 ? 6.285 -14.805 -11.773 1 98.25 77 MET B CA 1
ATOM 1541 C C . MET B 1 77 ? 5.051 -13.914 -11.664 1 98.25 77 MET B C 1
ATOM 1543 O O . MET B 1 77 ? 5.16 -12.688 -11.75 1 98.25 77 MET B O 1
ATOM 1547 N N . GLU B 1 78 ? 3.939 -14.461 -11.453 1 98.56 78 GLU B N 1
ATOM 1548 C CA . GLU B 1 78 ? 2.693 -13.695 -11.414 1 98.56 78 GLU B CA 1
ATOM 1549 C C . GLU B 1 78 ? 2.666 -12.734 -10.234 1 98.56 78 GLU B C 1
ATOM 1551 O O . GLU B 1 78 ? 2.334 -11.562 -10.391 1 98.56 78 GLU B O 1
ATOM 1556 N N . MET B 1 79 ? 3.066 -13.188 -9.055 1 98.69 79 MET B N 1
ATOM 1557 C CA . MET B 1 79 ? 3.07 -12.352 -7.855 1 98.69 79 MET B CA 1
ATOM 1558 C C . MET B 1 79 ? 4.113 -11.25 -7.965 1 98.69 79 MET B C 1
ATOM 1560 O O . MET B 1 79 ? 3.863 -10.109 -7.566 1 98.69 79 MET B O 1
ATOM 1564 N N . THR B 1 80 ? 5.246 -11.656 -8.484 1 98.88 80 THR B N 1
ATOM 1565 C CA . THR B 1 80 ? 6.312 -10.664 -8.617 1 98.88 80 THR B CA 1
ATOM 1566 C C . THR B 1 80 ? 5.914 -9.562 -9.594 1 98.88 80 THR B C 1
ATOM 1568 O O . THR B 1 80 ? 6.086 -8.375 -9.305 1 98.88 80 THR B O 1
ATOM 1571 N N . LYS B 1 81 ? 5.383 -9.953 -10.742 1 98.81 81 LYS B N 1
ATOM 1572 C CA . LYS B 1 81 ? 4.945 -8.953 -11.711 1 98.81 81 LYS B CA 1
ATOM 1573 C C . LYS B 1 81 ? 3.869 -8.047 -11.125 1 98.81 81 LYS B C 1
ATOM 1575 O O . LYS B 1 81 ? 3.891 -6.832 -11.328 1 98.81 81 LYS B O 1
ATOM 1580 N N . PHE B 1 82 ? 2.984 -8.586 -10.414 1 98.88 82 PHE B N 1
ATOM 1581 C CA . PHE B 1 82 ? 1.921 -7.816 -9.781 1 98.88 82 PHE B CA 1
ATOM 1582 C C . PHE B 1 82 ? 2.5 -6.758 -8.844 1 98.88 82 PHE B C 1
ATOM 1584 O O . PHE B 1 82 ? 2.109 -5.59 -8.906 1 98.88 82 PHE B O 1
ATOM 1591 N N . LEU B 1 83 ? 3.412 -7.16 -7.988 1 98.94 83 LEU B N 1
ATOM 1592 C CA . LEU B 1 83 ? 3.973 -6.254 -6.992 1 98.94 83 LEU B CA 1
ATOM 1593 C C . LEU B 1 83 ? 4.82 -5.172 -7.656 1 98.94 83 LEU B C 1
ATOM 1595 O O . LEU B 1 83 ? 4.82 -4.023 -7.215 1 98.94 83 LEU B O 1
ATOM 1599 N N . LEU B 1 84 ? 5.527 -5.559 -8.695 1 98.94 84 LEU B N 1
ATOM 1600 C CA . LEU B 1 84 ? 6.328 -4.562 -9.398 1 98.94 84 LEU B CA 1
ATOM 1601 C C . LEU B 1 84 ? 5.434 -3.543 -10.094 1 98.94 84 LEU B C 1
ATOM 1603 O O . LEU B 1 84 ? 5.727 -2.344 -10.078 1 98.94 84 LEU B O 1
ATOM 1607 N N . ILE B 1 85 ? 4.398 -3.982 -10.727 1 98.81 85 ILE B N 1
ATOM 1608 C CA . ILE B 1 85 ? 3.451 -3.066 -11.359 1 98.81 85 ILE B CA 1
ATOM 1609 C C . ILE B 1 85 ? 2.807 -2.18 -10.297 1 98.81 85 ILE B C 1
ATOM 1611 O O . ILE B 1 85 ? 2.65 -0.972 -10.5 1 98.81 85 ILE B O 1
ATOM 1615 N N . TYR B 1 86 ? 2.461 -2.754 -9.172 1 98.88 86 TYR B N 1
ATOM 1616 C CA . TYR B 1 86 ? 1.917 -2.023 -8.039 1 98.88 86 TYR B CA 1
ATOM 1617 C C . TYR B 1 86 ? 2.854 -0.898 -7.613 1 98.88 86 TYR B C 1
ATOM 1619 O O . TYR B 1 86 ? 2.43 0.252 -7.477 1 98.88 86 TYR B O 1
ATOM 1627 N N . ILE B 1 87 ? 4.109 -1.229 -7.492 1 98.75 87 ILE B N 1
ATOM 1628 C CA . ILE B 1 87 ? 5.141 -0.278 -7.09 1 98.75 87 ILE B CA 1
ATOM 1629 C C . ILE B 1 87 ? 5.219 0.859 -8.102 1 98.75 87 ILE B C 1
ATOM 1631 O O . ILE B 1 87 ? 5.242 2.035 -7.73 1 98.75 87 ILE B O 1
ATOM 1635 N N . ILE B 1 88 ? 5.227 0.567 -9.328 1 98.62 88 ILE B N 1
ATOM 1636 C CA . ILE B 1 88 ? 5.406 1.547 -10.398 1 98.62 88 ILE B CA 1
ATOM 1637 C C . ILE B 1 88 ? 4.215 2.502 -10.422 1 98.62 88 ILE B C 1
ATOM 1639 O O . ILE B 1 88 ? 4.383 3.713 -10.586 1 98.62 88 ILE B O 1
ATOM 1643 N N . LEU B 1 89 ? 3 1.984 -10.219 1 98.44 89 LEU B N 1
ATOM 1644 C CA . LEU B 1 89 ? 1.802 2.818 -10.25 1 98.44 89 LEU B CA 1
ATOM 1645 C C . LEU B 1 89 ? 1.749 3.738 -9.031 1 98.44 89 LEU B C 1
ATOM 1647 O O . LEU B 1 89 ? 1.409 4.918 -9.156 1 98.44 89 LEU B O 1
ATOM 1651 N N . VAL B 1 90 ? 2.146 3.195 -7.867 1 97.81 90 VAL B N 1
ATOM 1652 C CA . VAL B 1 90 ? 2.18 4.027 -6.668 1 97.81 90 VAL B CA 1
ATOM 1653 C C . VAL B 1 90 ? 3.238 5.117 -6.824 1 97.81 90 VAL B C 1
ATOM 1655 O O . VAL B 1 90 ? 2.994 6.281 -6.496 1 97.81 90 VAL B O 1
ATOM 1658 N N . ALA B 1 91 ? 4.375 4.766 -7.328 1 97.19 91 ALA B N 1
ATOM 1659 C CA . ALA B 1 91 ? 5.457 5.727 -7.52 1 97.19 91 ALA B CA 1
ATOM 1660 C C . ALA B 1 91 ? 5.078 6.781 -8.555 1 97.19 91 ALA B C 1
ATOM 1662 O O . ALA B 1 91 ? 5.426 7.953 -8.406 1 97.19 91 ALA B O 1
ATOM 1663 N N . ALA B 1 92 ? 4.43 6.395 -9.633 1 97.56 92 ALA B N 1
ATOM 1664 C CA . ALA B 1 92 ? 3.986 7.332 -10.664 1 97.56 92 ALA B CA 1
ATOM 1665 C C . ALA B 1 92 ? 3.033 8.375 -10.086 1 97.56 92 ALA B C 1
ATOM 1667 O O . ALA B 1 92 ? 3.186 9.57 -10.336 1 97.56 92 ALA B O 1
ATOM 1668 N N . TYR B 1 93 ? 2.104 7.934 -9.328 1 97.81 93 TYR B N 1
ATOM 1669 C CA . TYR B 1 93 ? 1.162 8.867 -8.727 1 97.81 93 TYR B CA 1
ATOM 1670 C C . TYR B 1 93 ? 1.869 9.805 -7.754 1 97.81 93 TYR B C 1
ATOM 1672 O O . TYR B 1 93 ? 1.606 11.008 -7.734 1 97.81 93 TYR B O 1
ATOM 1680 N N . GLY B 1 94 ? 2.715 9.203 -6.914 1 94.25 94 GLY B N 1
ATOM 1681 C CA . GLY B 1 94 ? 3.48 10.023 -5.988 1 94.25 94 GLY B CA 1
ATOM 1682 C C . GLY B 1 94 ? 4.328 11.07 -6.684 1 94.25 94 GLY B C 1
ATOM 1683 O O . GLY B 1 94 ? 4.473 12.188 -6.184 1 94.25 94 GLY B O 1
ATOM 1684 N N . SER B 1 95 ? 4.867 10.695 -7.824 1 94.69 95 SER B N 1
ATOM 1685 C CA . SER B 1 95 ? 5.672 11.633 -8.594 1 94.69 95 SER B CA 1
ATOM 1686 C C . SER B 1 95 ? 4.82 12.789 -9.117 1 94.69 95 SER B C 1
ATOM 1688 O O . SER B 1 95 ? 5.285 13.93 -9.18 1 94.69 95 SER B O 1
ATOM 1690 N N . LEU B 1 96 ? 3.619 12.523 -9.43 1 94.44 96 LEU B N 1
ATOM 1691 C CA . LEU B 1 96 ? 2.707 13.523 -9.984 1 94.44 96 LEU B CA 1
ATOM 1692 C C . LEU B 1 96 ? 2.193 14.453 -8.891 1 94.44 96 LEU B C 1
ATOM 1694 O O . LEU B 1 96 ? 1.938 15.633 -9.141 1 94.44 96 LEU B O 1
ATOM 1698 N N . THR B 1 97 ? 2.092 13.953 -7.637 1 91.56 97 THR B N 1
ATOM 1699 C CA . THR B 1 97 ? 1.374 14.711 -6.613 1 91.56 97 THR B CA 1
ATOM 1700 C C . THR B 1 97 ? 2.338 15.242 -5.555 1 91.56 97 THR B C 1
ATOM 1702 O O . THR B 1 97 ? 2.025 16.203 -4.848 1 91.56 97 THR B O 1
ATOM 1705 N N . SER B 1 98 ? 3.436 14.578 -5.379 1 89.75 98 SER B N 1
ATOM 1706 C CA . SER B 1 98 ? 4.363 14.961 -4.316 1 89.75 98 SER B CA 1
ATOM 1707 C C . SER B 1 98 ? 5.68 15.469 -4.891 1 89.75 98 SER B C 1
ATOM 1709 O O . SER B 1 98 ? 5.898 16.672 -4.977 1 89.75 98 SER B O 1
ATOM 1711 N N . ASP B 1 99 ? 6.484 14.586 -5.359 1 88.94 99 ASP B N 1
ATOM 1712 C CA . ASP B 1 99 ? 7.785 14.93 -5.926 1 88.94 99 ASP B CA 1
ATOM 1713 C C . ASP B 1 99 ? 8.102 14.078 -7.148 1 88.94 99 ASP B C 1
ATOM 1715 O O . ASP B 1 99 ? 8.047 12.844 -7.082 1 88.94 99 ASP B O 1
ATOM 1719 N N . LYS B 1 100 ? 8.555 14.695 -8.156 1 90.38 100 LYS B N 1
ATOM 1720 C CA . LYS B 1 100 ? 8.797 14.023 -9.43 1 90.38 100 LYS B CA 1
ATOM 1721 C C . LYS B 1 100 ? 9.891 12.969 -9.297 1 90.38 100 LYS B C 1
ATOM 1723 O O . LYS B 1 100 ? 9.898 11.977 -10.031 1 90.38 100 LYS B O 1
ATOM 1728 N N . LYS B 1 101 ? 10.727 13.109 -8.359 1 90.38 101 LYS B N 1
ATOM 1729 C CA . LYS B 1 101 ? 11.867 12.211 -8.211 1 90.38 101 LYS B CA 1
ATOM 1730 C C . LYS B 1 101 ? 11.43 10.859 -7.66 1 90.38 101 LYS B C 1
ATOM 1732 O O . LYS B 1 101 ? 12.195 9.891 -7.703 1 90.38 101 LYS B O 1
ATOM 1737 N N . ILE B 1 102 ? 10.227 10.773 -7.188 1 87.25 102 ILE B N 1
ATOM 1738 C CA . ILE B 1 102 ? 9.734 9.547 -6.562 1 87.25 102 ILE B CA 1
ATOM 1739 C C . ILE B 1 102 ? 9.711 8.422 -7.59 1 87.25 102 ILE B C 1
ATOM 1741 O O . ILE B 1 102 ? 10.039 7.277 -7.27 1 87.25 102 ILE B O 1
ATOM 1745 N N . ILE B 1 103 ? 9.422 8.766 -8.805 1 90.12 103 ILE B N 1
ATOM 1746 C CA . ILE B 1 103 ? 9.336 7.734 -9.836 1 90.12 103 ILE B CA 1
ATOM 1747 C C . ILE B 1 103 ? 10.727 7.145 -10.078 1 90.12 103 ILE B C 1
ATOM 1749 O O . ILE B 1 103 ? 10.859 5.953 -10.375 1 90.12 103 ILE B O 1
ATOM 1753 N N . LEU B 1 104 ? 11.742 7.898 -9.836 1 89.06 104 LEU B N 1
ATOM 1754 C CA . LEU B 1 104 ? 13.109 7.414 -10.031 1 89.06 104 LEU B CA 1
ATOM 1755 C C . LEU B 1 104 ? 13.594 6.664 -8.797 1 89.06 104 LEU B C 1
ATOM 1757 O O . LEU B 1 104 ? 14.188 5.586 -8.914 1 89.06 104 LEU B O 1
ATOM 1761 N N . THR B 1 105 ? 13.25 7.152 -7.617 1 88.38 105 THR B N 1
ATOM 1762 C CA . THR B 1 105 ? 13.797 6.605 -6.383 1 88.38 105 THR B CA 1
ATOM 1763 C C . THR B 1 105 ? 13.008 5.383 -5.934 1 88.38 105 THR B C 1
ATOM 1765 O O . THR B 1 105 ? 13.562 4.461 -5.336 1 88.38 105 THR B O 1
ATOM 1768 N N . GLN B 1 106 ? 11.734 5.344 -6.254 1 90.94 106 GLN B N 1
ATOM 1769 C CA . GLN B 1 106 ? 10.906 4.223 -5.809 1 90.94 106 GLN B CA 1
ATOM 1770 C C . GLN B 1 106 ? 10.484 3.35 -6.984 1 90.94 106 GLN B C 1
ATOM 1772 O O . GLN B 1 106 ? 10.367 2.129 -6.848 1 90.94 106 GLN B O 1
ATOM 1777 N N . GLY B 1 107 ? 10.32 3.932 -8.141 1 95.94 107 GLY B N 1
ATOM 1778 C CA . GLY B 1 107 ? 9.805 3.186 -9.273 1 95.94 107 GLY B CA 1
ATOM 1779 C C . GLY B 1 107 ? 10.883 2.742 -10.242 1 95.94 107 GLY B C 1
ATOM 1780 O O . GLY B 1 107 ? 10.703 1.769 -10.977 1 95.94 107 GLY B O 1
ATOM 1781 N N . GLY B 1 108 ? 12.008 3.414 -10.203 1 96.81 108 GLY B N 1
ATOM 1782 C CA . GLY B 1 108 ? 13.047 3.188 -11.195 1 96.81 108 GLY B CA 1
ATOM 1783 C C . GLY B 1 108 ? 13.547 1.756 -11.219 1 96.81 108 GLY B C 1
ATOM 1784 O O . GLY B 1 108 ? 13.469 1.082 -12.25 1 96.81 108 GLY B O 1
ATOM 1785 N N . LEU B 1 109 ? 14.07 1.313 -10.086 1 98.25 109 LEU B N 1
ATOM 1786 C CA . LEU B 1 109 ? 14.586 -0.047 -9.992 1 98.25 109 LEU B CA 1
ATOM 1787 C C . LEU B 1 109 ? 13.492 -1.066 -10.289 1 98.25 109 LEU B C 1
ATOM 1789 O O . LEU B 1 109 ? 13.758 -2.117 -10.875 1 98.25 109 LEU B O 1
ATOM 1793 N N . ALA B 1 110 ? 12.258 -0.775 -9.883 1 98.75 110 ALA B N 1
ATOM 1794 C CA . ALA B 1 110 ? 11.125 -1.661 -10.125 1 98.75 110 ALA B CA 1
ATOM 1795 C C . ALA B 1 110 ? 10.836 -1.783 -11.617 1 98.75 110 ALA B C 1
ATOM 1797 O O . ALA B 1 110 ? 10.5 -2.865 -12.109 1 98.75 110 ALA B O 1
ATOM 1798 N N . ILE B 1 111 ? 10.961 -0.664 -12.312 1 98.5 111 ILE B N 1
ATOM 1799 C CA . ILE B 1 111 ? 10.758 -0.679 -13.758 1 98.5 111 ILE B CA 1
ATOM 1800 C C . ILE B 1 111 ? 11.812 -1.565 -14.422 1 98.5 111 ILE B C 1
ATOM 1802 O O . ILE B 1 111 ? 11.484 -2.41 -15.258 1 98.5 111 ILE B O 1
ATOM 1806 N N . VAL B 1 112 ? 13.039 -1.412 -14.023 1 98.5 112 VAL B N 1
ATOM 1807 C CA . VAL B 1 112 ? 14.133 -2.213 -14.578 1 98.5 112 VAL B CA 1
ATOM 1808 C C . VAL B 1 112 ? 13.891 -3.689 -14.266 1 98.5 112 VAL B C 1
ATOM 1810 O O . VAL B 1 112 ? 14.055 -4.547 -15.141 1 98.5 112 VAL B O 1
ATOM 1813 N N . ALA B 1 113 ? 13.5 -3.996 -13.031 1 98.75 113 ALA B N 1
ATOM 1814 C CA . ALA B 1 113 ? 13.219 -5.371 -12.625 1 98.75 113 ALA B CA 1
ATOM 1815 C C . ALA B 1 113 ? 12.078 -5.961 -13.453 1 98.75 113 ALA B C 1
ATOM 1817 O O . ALA B 1 113 ? 12.156 -7.102 -13.914 1 98.75 113 ALA B O 1
ATOM 1818 N N . LEU B 1 114 ? 11.016 -5.191 -13.68 1 98.69 114 LEU B N 1
ATOM 1819 C CA . LEU B 1 114 ? 9.875 -5.672 -14.453 1 98.69 114 LEU B CA 1
ATOM 1820 C C . LEU B 1 114 ? 10.289 -5.98 -15.891 1 98.69 114 LEU B C 1
ATOM 1822 O O . LEU B 1 114 ? 9.891 -7.008 -16.438 1 98.69 114 LEU B O 1
ATOM 1826 N N . ILE B 1 115 ? 11.062 -5.09 -16.469 1 98.38 115 ILE B N 1
ATOM 1827 C CA . ILE B 1 115 ? 11.547 -5.297 -17.844 1 98.38 115 ILE B CA 1
ATOM 1828 C C . ILE B 1 115 ? 12.375 -6.578 -17.906 1 98.38 115 ILE B C 1
ATOM 1830 O O . ILE B 1 115 ? 12.242 -7.355 -18.844 1 98.38 115 ILE B O 1
ATOM 1834 N N . SER B 1 116 ? 13.172 -6.844 -16.891 1 98 116 SER B N 1
ATOM 1835 C CA . SER B 1 116 ? 14.016 -8.031 -16.875 1 98 116 SER B CA 1
ATOM 1836 C C . SER B 1 116 ? 13.188 -9.305 -16.812 1 98 116 SER B C 1
ATOM 1838 O O . SER B 1 116 ? 13.648 -10.375 -17.219 1 98 116 SER B O 1
ATOM 1840 N N . LEU B 1 117 ? 11.977 -9.242 -16.234 1 97.69 117 LEU B N 1
ATOM 1841 C CA . LEU B 1 117 ? 11.094 -10.406 -16.156 1 97.69 117 LEU B CA 1
ATOM 1842 C C . LEU B 1 117 ? 10.43 -10.672 -17.516 1 97.69 117 LEU B C 1
ATOM 1844 O O . LEU B 1 117 ? 9.906 -11.766 -17.734 1 97.69 117 LEU B O 1
ATOM 1848 N N . LEU B 1 118 ? 10.352 -9.656 -18.328 1 94.12 118 LEU B N 1
ATOM 1849 C CA . LEU B 1 118 ? 9.625 -9.75 -19.594 1 94.12 118 LEU B CA 1
ATOM 1850 C C . LEU B 1 118 ? 10.562 -10.172 -20.719 1 94.12 118 LEU B C 1
ATOM 1852 O O . LEU B 1 118 ? 10.109 -10.477 -21.828 1 94.12 118 LEU B O 1
ATOM 1856 N N . VAL B 1 119 ? 11.859 -10.172 -20.516 1 87.06 119 VAL B N 1
ATOM 1857 C CA . VAL B 1 119 ? 12.836 -10.562 -21.531 1 87.06 119 VAL B CA 1
ATOM 1858 C C . VAL B 1 119 ? 13.414 -11.93 -21.188 1 87.06 119 VAL B C 1
ATOM 1860 O O . VAL B 1 119 ? 13.484 -12.305 -20.016 1 87.06 119 VAL B O 1
#

Sequence (238 aa):
MTLISTILVTLVAVEFFYIMYLETIVPTSETTSRVFKMDRQELQRKSVTTLFKNQGIYNGLIGAGLIYSVYFAQATMEMTKFLLIYIILVAAYGSLTSDKKIILTQGGLAIVALISLLVMTLISTILVTLVAVEFFYIMYLETIVPTSETTSRVFKMDRQELQRKSVTTLFKNQGIYNGLIGAGLIYSVYFAQATMEMTKFLLIYIILVAAYGSLTSDKKIILTQGGLAIVALISLLV

Radius of gyration: 17.25 Å; Cα contacts (8 Å, |Δi|>4): 353; chains: 2; bounding box: 38×45×38 Å

Organism: Enterococcus faecalis (strain ATCC 700802 / V583) (NCBI:txid226185)

Secondary structure (DSSP, 8-state):
--HHHHHHHHHHHHHHHHHHIIIIISTTSHHHHHHHT--HHHHTSHHHHHHHHHHHHHHHHHHHHHHHHHHT-SSHHHHHHHHHHHHHHHHHHHHHHT-TTHIIIIIHHHHHHHHHHH-/--HHHHHHHHHHHHHHHHHHIIIIISTTSHHHHHHHT--HHHHTSHHHHHHHHHHHHHHHHHHHHHHHHHHT-SSHHHHHHHHHHHHHHHHHHHHHHT-TTHIIIIIHHHHHHHHHHH-

InterPro domains:
  IPR009732 Protein of unknown function DUF1304 [PF06993] (11-118)
  IPR009732 Protein of unknown function DUF1304 [PTHR38446] (1-119)

Solvent-accessible surface area (backbone atoms only — not comparable to full-atom values): 11638 Å² total; per-residue (Å²): 131,54,70,67,33,50,52,37,43,51,49,39,19,51,49,24,42,50,49,15,42,33,27,49,74,40,44,57,33,71,66,34,20,60,76,67,69,41,58,49,73,57,30,62,35,68,68,42,34,46,52,34,26,48,51,12,48,53,35,30,51,50,15,52,43,39,50,40,15,73,74,68,45,89,53,27,67,63,48,37,51,50,53,32,51,50,42,37,53,48,17,46,49,38,19,74,69,73,41,64,61,35,29,55,74,60,12,37,57,31,51,53,24,50,52,47,68,75,100,131,53,69,68,31,49,51,37,43,50,50,40,19,52,51,24,42,49,49,14,42,32,26,50,74,39,42,57,34,71,65,33,20,62,75,68,70,40,59,49,73,56,30,62,34,68,70,41,33,46,52,34,27,48,51,12,48,53,35,31,50,50,15,51,45,40,51,39,15,74,74,68,45,88,53,26,67,63,49,37,52,50,51,32,53,50,42,37,54,50,18,47,50,36,18,74,69,72,42,64,60,35,29,56,76,62,13,36,58,31,51,54,25,49,54,46,67,75,100